Protein AF-B1ZF46-F1 (afdb_monomer_lite)

Secondary structure (DSSP, 8-state):
-EEPPHHHHHHHHHHHHHHHHHHHHHHSPP-TTHHHHHHHHHHHHHHHHHHHHHTT--EE-HHHHHHHHHHHHHT-BTTTBEEETHHHHHHHHHHTTEE--TTPPTTPPEEEE--SGGGTTHHHHHHHHHH-S-----TTS---EE-TT--EEEEEPPP---PPTT-GGGSSPPPEEEEEEETTS-EEEEEEPPHHHHHHHT-

Radius of gyration: 17.26 Å; chains: 1; bounding box: 46×41×44 Å

Foldseek 3Di:
DFFADPQLLVLQVQLVVLVVVLLVLLPDDDDPPSVVVNVVSQVSNLVSLVVNVVSVQAADAPLLQLLQQLLVSVVPDQPQKAWDDLVLQSLVQSVVSHDGRNPDDDQDAGEIEGEPPVRVCRSQVSCCVRQVDDFPPPNPDQDWTAHPVGRTYTYDYQDPPDQPPPLVVLQPDHWRWTWHHHPSSRIGIHTHTDPSNCVRRVD

Structure (mmCIF, N/CA/C/O backbone):
data_AF-B1ZF46-F1
#
_entry.id   AF-B1ZF46-F1
#
loop_
_atom_site.group_PDB
_atom_site.id
_atom_site.type_symbol
_atom_site.label_atom_id
_atom_site.label_alt_id
_atom_site.label_comp_id
_atom_site.label_asym_id
_atom_site.label_entity_id
_atom_site.label_seq_id
_atom_site.pdbx_PDB_ins_code
_atom_site.Cartn_x
_atom_site.Cartn_y
_atom_site.Cartn_z
_atom_site.occupancy
_atom_site.B_iso_or_equiv
_atom_site.auth_seq_id
_atom_site.auth_comp_id
_atom_site.auth_asym_id
_atom_site.auth_atom_id
_atom_site.pdbx_PDB_model_num
ATOM 1 N N . MET A 1 1 ? 17.472 -8.726 7.148 1.00 60.69 1 MET A N 1
ATOM 2 C CA . MET A 1 1 ? 16.200 -9.419 6.856 1.00 60.69 1 MET A CA 1
ATOM 3 C C . MET A 1 1 ? 15.889 -10.271 8.078 1.00 60.69 1 MET A C 1
ATOM 5 O O . MET A 1 1 ? 16.796 -10.952 8.537 1.00 60.69 1 MET A O 1
ATOM 9 N N . GLY A 1 2 ? 14.701 -10.155 8.667 1.00 83.25 2 GLY A N 1
ATOM 10 C CA . GLY A 1 2 ? 14.319 -10.887 9.884 1.00 83.25 2 GLY A CA 1
ATOM 11 C C . GLY A 1 2 ? 12.847 -11.278 9.822 1.00 83.25 2 GLY A C 1
ATOM 12 O O . GLY A 1 2 ? 12.078 -10.570 9.175 1.00 83.25 2 GLY A O 1
ATOM 13 N N . ALA A 1 3 ? 12.469 -12.402 10.426 1.00 89.44 3 ALA A N 1
ATOM 14 C CA . ALA A 1 3 ? 11.074 -12.836 10.463 1.00 89.44 3 ALA A CA 1
ATOM 15 C C . ALA A 1 3 ? 10.223 -11.864 11.294 1.00 89.44 3 ALA A C 1
ATOM 17 O O . ALA A 1 3 ? 10.730 -11.248 12.236 1.00 89.44 3 ALA A O 1
ATOM 18 N N . LEU A 1 4 ? 8.948 -11.727 10.935 1.00 90.62 4 LEU A N 1
ATOM 19 C CA . LEU A 1 4 ? 7.968 -11.051 11.773 1.00 90.62 4 LEU A CA 1
ATOM 20 C C . LEU A 1 4 ? 7.622 -11.929 12.977 1.00 90.62 4 LEU A C 1
ATOM 22 O O . LEU A 1 4 ? 7.579 -13.158 12.880 1.00 90.62 4 LEU A O 1
ATOM 26 N N . THR A 1 5 ? 7.362 -11.293 14.112 1.00 93.38 5 THR A N 1
ATOM 27 C CA . THR A 1 5 ? 6.822 -11.982 15.287 1.00 93.38 5 THR A CA 1
ATOM 28 C C . THR A 1 5 ? 5.358 -12.390 15.050 1.00 93.38 5 THR A C 1
ATOM 30 O O . THR A 1 5 ? 4.686 -11.821 14.185 1.00 93.38 5 THR A O 1
ATOM 33 N N . PRO A 1 6 ? 4.808 -13.357 15.808 1.00 93.50 6 PRO A N 1
ATOM 34 C CA . PRO A 1 6 ? 3.389 -13.708 15.702 1.00 93.50 6 PRO A CA 1
ATOM 35 C C . PRO A 1 6 ? 2.444 -12.517 15.929 1.00 93.50 6 PRO A C 1
ATOM 37 O O . PRO A 1 6 ? 1.424 -12.407 15.252 1.00 93.50 6 PRO A O 1
ATOM 40 N N . GLU A 1 7 ? 2.803 -11.609 16.839 1.00 93.75 7 GLU A N 1
ATOM 41 C CA . GLU A 1 7 ? 2.044 -10.385 17.128 1.00 93.75 7 GLU A CA 1
ATOM 42 C C . GLU A 1 7 ? 2.050 -9.425 15.934 1.00 93.75 7 GLU A C 1
ATOM 44 O O . GLU A 1 7 ? 1.010 -8.894 15.559 1.00 93.75 7 GLU A O 1
ATOM 49 N N . GLU A 1 8 ? 3.197 -9.263 15.273 1.00 92.50 8 GLU A N 1
ATOM 50 C CA . GLU A 1 8 ? 3.329 -8.457 14.056 1.00 92.50 8 GLU A CA 1
ATOM 51 C C . GLU A 1 8 ? 2.516 -9.021 12.888 1.00 92.50 8 GLU A C 1
ATOM 53 O O . GLU A 1 8 ? 1.854 -8.268 12.174 1.00 92.50 8 GLU A O 1
ATOM 58 N N . VAL A 1 9 ? 2.536 -10.345 12.699 1.00 92.31 9 VAL A N 1
ATOM 59 C CA . VAL A 1 9 ? 1.725 -11.017 11.671 1.00 92.31 9 VAL A CA 1
ATOM 60 C C . VAL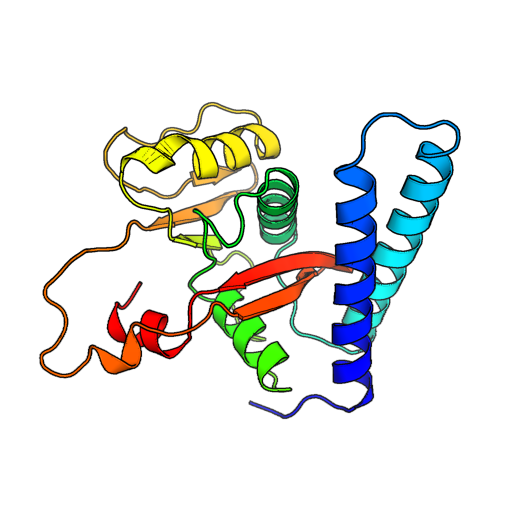 A 1 9 ? 0.236 -10.819 11.954 1.00 92.31 9 VAL A C 1
ATOM 62 O O . VAL A 1 9 ? -0.527 -10.510 11.038 1.00 92.31 9 VAL A O 1
ATOM 65 N N . HIS A 1 10 ? -0.176 -10.960 13.215 1.00 93.56 10 HIS A N 1
ATOM 66 C CA . HIS A 1 10 ? -1.560 -10.741 13.620 1.00 93.56 10 HIS A CA 1
ATOM 67 C C . HIS A 1 10 ? -1.997 -9.283 13.420 1.00 93.56 10 HIS A C 1
ATOM 69 O O . HIS A 1 10 ? -3.048 -9.040 12.829 1.00 93.56 10 HIS A O 1
ATOM 75 N N . GLY A 1 11 ? -1.172 -8.319 13.838 1.00 92.31 11 GLY A N 1
ATOM 76 C CA . GLY A 1 11 ? -1.441 -6.893 13.657 1.00 92.31 11 GLY A CA 1
ATOM 77 C C . GLY A 1 11 ? -1.593 -6.508 12.184 1.00 92.31 11 GLY A C 1
ATOM 78 O O . GLY A 1 11 ? -2.546 -5.818 11.825 1.00 92.31 11 GLY A O 1
ATOM 79 N N . ALA A 1 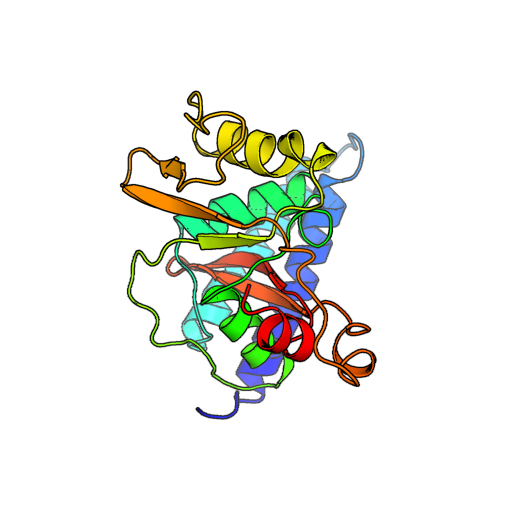12 ? -0.716 -7.018 11.312 1.00 91.50 12 ALA A N 1
ATOM 80 C CA . ALA A 1 12 ? -0.806 -6.789 9.870 1.00 91.50 12 ALA A CA 1
ATOM 81 C C . ALA A 1 12 ? -2.081 -7.391 9.248 1.00 91.50 12 ALA A C 1
ATOM 83 O O . ALA A 1 12 ? -2.692 -6.769 8.380 1.00 91.50 12 ALA A O 1
ATOM 84 N N . ALA A 1 13 ? -2.512 -8.575 9.696 1.00 92.38 13 ALA A N 1
ATOM 85 C CA . ALA A 1 13 ? -3.757 -9.189 9.231 1.00 92.38 13 ALA A CA 1
ATOM 86 C C . ALA A 1 13 ? -4.991 -8.379 9.667 1.00 92.38 13 ALA A C 1
ATOM 88 O O . ALA A 1 13 ? -5.839 -8.048 8.839 1.00 92.38 13 ALA A O 1
ATOM 89 N N . LEU A 1 14 ? -5.048 -7.986 10.944 1.00 93.12 14 LEU A N 1
ATOM 90 C CA . LEU A 1 14 ? -6.140 -7.181 11.498 1.00 93.12 14 LEU A CA 1
ATOM 91 C C . LEU A 1 14 ? -6.251 -5.808 10.819 1.00 93.12 14 LEU A C 1
ATOM 93 O O . LEU A 1 14 ? -7.354 -5.300 10.606 1.00 93.12 14 LEU A O 1
ATOM 97 N N . LEU A 1 15 ? -5.112 -5.200 10.475 1.00 94.19 15 LEU A N 1
ATOM 98 C CA . LEU A 1 15 ? -5.070 -3.958 9.710 1.00 94.19 15 LEU A CA 1
ATOM 99 C C . LEU A 1 15 ? -5.793 -4.107 8.369 1.00 94.19 15 LEU A C 1
ATOM 101 O O . LEU A 1 15 ? -6.623 -3.258 8.038 1.00 94.19 15 LEU A O 1
ATOM 105 N N . GLY A 1 16 ? -5.499 -5.182 7.633 1.00 91.31 16 GLY A N 1
ATOM 106 C CA . GLY A 1 16 ? -6.105 -5.441 6.330 1.00 91.31 16 GLY A CA 1
ATOM 107 C C . GLY A 1 16 ? -7.607 -5.690 6.414 1.00 91.31 16 GLY A C 1
ATOM 108 O O . GLY A 1 16 ? -8.370 -5.054 5.691 1.00 91.31 16 GLY A O 1
ATOM 109 N N . GLU A 1 17 ? -8.058 -6.501 7.375 1.00 92.81 17 GLU A N 1
ATOM 110 C CA . GLU A 1 17 ? -9.492 -6.732 7.615 1.00 92.81 17 GLU A CA 1
ATOM 111 C C . GLU A 1 17 ? -10.247 -5.420 7.889 1.00 92.81 17 GLU A C 1
ATOM 113 O O . GLU A 1 17 ? -11.317 -5.163 7.328 1.00 92.81 17 GLU A O 1
ATOM 118 N N . ARG A 1 18 ? -9.675 -4.539 8.723 1.00 93.75 18 ARG A N 1
ATOM 119 C CA . ARG A 1 18 ? -10.276 -3.229 9.020 1.00 93.75 18 ARG A CA 1
ATOM 120 C C . ARG A 1 18 ? -10.254 -2.294 7.819 1.00 93.75 18 ARG A C 1
ATOM 122 O O . ARG A 1 18 ? -11.182 -1.498 7.661 1.00 93.75 18 ARG A O 1
ATOM 129 N N . TYR A 1 19 ? -9.209 -2.357 6.997 1.00 93.69 19 TYR A N 1
ATOM 130 C CA . TYR A 1 19 ? -9.111 -1.538 5.795 1.00 93.69 19 TYR A CA 1
ATOM 131 C C . TYR A 1 19 ? -10.166 -1.951 4.764 1.00 93.69 19 TYR A C 1
ATOM 133 O O . TYR A 1 19 ? -10.896 -1.097 4.259 1.00 93.69 19 TYR A O 1
ATOM 141 N N . GLU A 1 20 ? -10.307 -3.252 4.511 1.00 91.25 20 GLU A N 1
ATOM 142 C CA . GLU A 1 20 ? -11.313 -3.810 3.605 1.00 91.25 20 GLU A CA 1
ATOM 143 C C . GLU A 1 20 ? -12.734 -3.456 4.060 1.00 91.25 20 GLU A C 1
ATOM 145 O O . GLU A 1 20 ? -13.530 -2.934 3.274 1.00 91.25 20 GLU A O 1
ATOM 150 N N . ALA A 1 21 ? -13.033 -3.630 5.352 1.00 90.56 21 ALA A N 1
ATOM 151 C CA . ALA A 1 21 ? -14.315 -3.229 5.926 1.00 90.56 21 ALA A CA 1
ATOM 152 C C . ALA A 1 21 ? -14.584 -1.723 5.740 1.00 90.56 21 ALA A C 1
ATOM 154 O O . ALA A 1 21 ? -15.697 -1.320 5.391 1.00 90.56 21 ALA A O 1
ATOM 155 N N . HIS A 1 22 ? -13.563 -0.879 5.927 1.00 91.44 22 HIS A N 1
ATOM 156 C CA . HIS A 1 22 ? -13.683 0.562 5.715 1.00 91.44 22 HIS A CA 1
ATOM 157 C C . HIS A 1 22 ? -13.949 0.922 4.248 1.00 91.44 22 HIS A C 1
ATOM 159 O O . HIS A 1 22 ? -14.823 1.746 3.967 1.00 91.44 22 HIS A O 1
ATOM 165 N N . LEU A 1 23 ? -13.231 0.302 3.306 1.00 88.19 23 LEU A N 1
ATOM 166 C CA . LEU A 1 23 ? -13.458 0.500 1.874 1.00 88.19 23 LEU A CA 1
ATOM 167 C C . LEU A 1 23 ? -14.865 0.070 1.462 1.00 88.19 23 LEU A C 1
ATOM 169 O O . LEU A 1 23 ? -15.545 0.827 0.771 1.00 88.19 23 LEU A O 1
ATOM 173 N N . ALA A 1 24 ? -15.335 -1.086 1.934 1.00 88.62 24 ALA A N 1
ATOM 174 C CA . ALA A 1 24 ? -16.680 -1.565 1.638 1.00 88.62 24 ALA A CA 1
ATOM 175 C C . ALA A 1 24 ? -17.740 -0.525 2.040 1.00 88.62 24 ALA A C 1
ATOM 177 O O . ALA A 1 24 ? -18.627 -0.201 1.249 1.00 88.62 24 ALA A O 1
ATOM 178 N N . LEU A 1 25 ? -17.604 0.087 3.222 1.00 88.31 25 LEU A N 1
ATOM 179 C CA . LEU A 1 25 ? -18.497 1.158 3.676 1.00 88.31 25 LEU A CA 1
ATOM 180 C C . LEU A 1 25 ? -18.444 2.416 2.799 1.00 88.31 25 LEU A C 1
ATOM 182 O O . LEU A 1 25 ? -19.444 3.137 2.712 1.00 88.31 25 LEU A O 1
ATOM 186 N N . LEU A 1 26 ? -17.316 2.709 2.148 1.00 85.62 26 LEU A N 1
ATOM 187 C CA . LEU A 1 26 ? -17.186 3.819 1.198 1.00 85.62 26 LEU A CA 1
ATOM 188 C C . LEU A 1 26 ? -17.856 3.509 -0.151 1.00 85.62 26 LEU A C 1
ATOM 190 O O . LEU A 1 26 ? -18.433 4.419 -0.747 1.00 85.62 26 LEU A O 1
ATOM 194 N N . SER A 1 27 ? -17.861 2.247 -0.585 1.00 80.69 27 SER A N 1
ATOM 195 C CA . SER A 1 27 ? -18.401 1.818 -1.885 1.00 80.69 27 SER A CA 1
ATOM 196 C C . SER A 1 27 ? -19.933 1.741 -1.963 1.00 80.69 27 SER A C 1
ATOM 198 O O . SER A 1 27 ? -20.489 1.728 -3.060 1.00 80.69 27 SER A O 1
ATOM 200 N N . PHE A 1 28 ? -20.655 1.704 -0.838 1.00 73.06 28 PHE A N 1
ATOM 201 C CA . PHE A 1 28 ? -22.125 1.655 -0.853 1.00 73.06 28 PHE A CA 1
ATOM 202 C C . PHE A 1 28 ? -22.786 3.023 -1.115 1.00 73.06 28 PHE A C 1
ATOM 204 O O . PHE A 1 28 ? -22.222 4.082 -0.842 1.00 73.06 28 PHE A O 1
ATOM 211 N N . GLY A 1 29 ? -24.030 3.011 -1.613 1.00 65.94 29 GLY A N 1
ATOM 212 C CA . GLY A 1 29 ? -24.880 4.205 -1.746 1.00 65.94 29 GLY A CA 1
ATOM 213 C C . GLY A 1 29 ? -25.313 4.809 -0.393 1.00 65.94 29 GLY A C 1
ATOM 214 O O . GLY A 1 29 ? -25.042 4.237 0.667 1.00 65.94 29 GLY A O 1
ATOM 215 N N . PRO A 1 30 ? -25.968 5.983 -0.381 1.00 65.94 30 PRO A N 1
ATOM 216 C CA . PRO A 1 30 ? -26.378 6.647 0.858 1.00 65.94 30 PRO A CA 1
ATOM 217 C C . PRO A 1 30 ? -27.389 5.798 1.652 1.00 65.94 30 PRO A C 1
ATOM 219 O O . PRO A 1 30 ? -28.426 5.393 1.130 1.00 65.94 30 PRO A O 1
ATOM 222 N N . LYS A 1 31 ? -27.090 5.544 2.934 1.00 71.31 31 LYS A N 1
ATOM 223 C CA . LYS A 1 31 ? -27.965 4.866 3.908 1.00 71.31 31 LYS A CA 1
ATOM 224 C C . LYS A 1 31 ? -28.020 5.667 5.211 1.00 71.31 31 LYS A C 1
ATOM 226 O O . LYS A 1 31 ? -27.046 6.307 5.601 1.00 71.31 31 LYS A O 1
ATOM 231 N N . ARG A 1 32 ? -29.159 5.620 5.904 1.00 72.44 32 ARG A N 1
ATOM 232 C CA . ARG A 1 32 ? -29.355 6.281 7.207 1.00 72.44 32 ARG A CA 1
ATOM 233 C C . ARG A 1 32 ? -28.439 5.631 8.256 1.00 72.44 32 ARG A C 1
ATOM 235 O O . ARG A 1 32 ? -28.405 4.412 8.340 1.00 72.44 32 ARG A O 1
ATOM 242 N N . GLY A 1 33 ? -27.707 6.430 9.037 1.00 74.88 33 GLY A N 1
ATOM 243 C CA . GLY A 1 33 ? -26.757 5.934 10.051 1.00 74.88 33 GLY A CA 1
ATOM 244 C C . GLY A 1 33 ? -25.337 5.646 9.540 1.00 74.88 33 GLY A C 1
ATOM 245 O O . GLY A 1 33 ? -24.444 5.406 10.351 1.00 74.88 33 GLY A O 1
ATOM 246 N N . ARG A 1 34 ? -25.102 5.756 8.224 1.00 82.38 34 ARG A N 1
ATOM 247 C CA . ARG A 1 34 ? -23.800 5.498 7.591 1.00 82.38 34 ARG A CA 1
ATOM 248 C C . ARG A 1 34 ? -22.680 6.390 8.124 1.00 82.38 34 ARG A C 1
ATOM 250 O O . ARG A 1 34 ? -21.569 5.912 8.293 1.00 82.38 34 ARG A O 1
ATOM 257 N N . ASP A 1 35 ? -22.952 7.659 8.416 1.00 86.00 35 ASP A N 1
ATOM 258 C CA . ASP A 1 35 ? -21.905 8.592 8.858 1.00 86.00 35 ASP A CA 1
ATOM 259 C C . ASP A 1 35 ? -21.301 8.182 10.207 1.00 86.00 35 ASP A C 1
ATOM 261 O O . ASP A 1 35 ? -20.089 8.266 10.403 1.00 86.00 35 ASP A O 1
ATOM 265 N N . ALA A 1 36 ? -22.133 7.677 11.123 1.00 89.25 36 ALA A N 1
ATOM 266 C CA . ALA A 1 36 ? -21.680 7.171 12.415 1.00 89.25 36 ALA A CA 1
ATOM 267 C C . ALA A 1 36 ? -20.890 5.859 12.269 1.00 89.25 36 ALA A C 1
ATOM 269 O O . ALA A 1 36 ? -19.900 5.649 12.970 1.00 89.25 36 ALA A O 1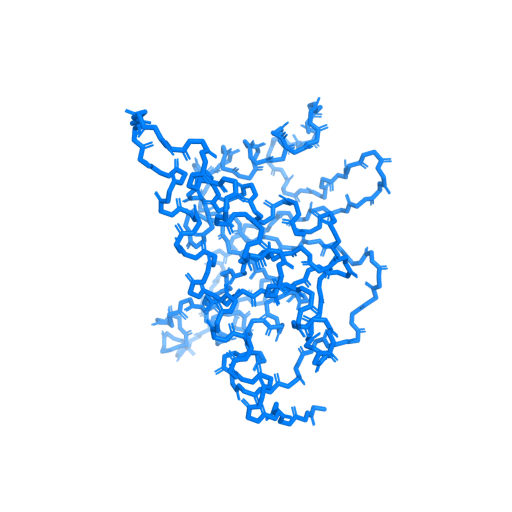
ATOM 270 N N . GLU A 1 37 ? -21.307 4.990 11.347 1.00 89.81 37 GLU A N 1
ATOM 271 C CA . GLU A 1 37 ? -20.614 3.740 11.022 1.00 89.81 37 GLU A CA 1
ATOM 272 C C . GLU A 1 37 ? -19.256 4.002 10.352 1.00 89.81 37 GLU A C 1
ATOM 274 O O . GLU A 1 37 ? -18.238 3.467 10.787 1.00 89.81 37 GLU A O 1
ATOM 279 N N . LEU A 1 38 ? -19.205 4.914 9.377 1.00 90.19 38 LEU A N 1
ATOM 280 C CA . LEU A 1 38 ? -17.973 5.377 8.735 1.00 90.19 38 LEU A CA 1
ATOM 281 C C . LEU A 1 38 ? -17.017 6.026 9.736 1.00 90.19 38 LEU A C 1
ATOM 283 O O . LEU A 1 38 ? -15.814 5.763 9.694 1.00 90.19 38 LEU A O 1
ATOM 287 N N . ALA A 1 39 ? -17.530 6.865 10.641 1.00 91.25 39 ALA A N 1
ATOM 288 C CA . ALA A 1 39 ? -16.720 7.496 11.677 1.00 91.25 39 ALA A CA 1
ATOM 289 C C . ALA A 1 39 ? -16.097 6.456 12.618 1.00 91.25 39 ALA A C 1
ATOM 291 O O . ALA A 1 39 ? -14.906 6.544 12.919 1.00 91.25 39 ALA A O 1
ATOM 292 N N . ARG A 1 40 ? -16.877 5.451 13.034 1.00 93.44 40 ARG A N 1
ATOM 293 C CA . ARG A 1 40 ? -16.399 4.348 13.876 1.00 93.44 40 ARG A CA 1
ATOM 294 C C . ARG A 1 40 ? -15.354 3.499 13.158 1.00 93.44 40 ARG A C 1
ATOM 296 O O . ARG A 1 40 ? -14.252 3.340 13.671 1.00 93.44 40 ARG A O 1
ATOM 303 N N . SER A 1 41 ? -15.659 3.045 11.945 1.00 93.94 41 SER A N 1
ATOM 304 C CA . SER A 1 41 ? -14.737 2.262 11.118 1.00 93.94 41 SER A CA 1
ATOM 305 C C . SER A 1 41 ? -13.415 3.006 10.887 1.00 93.94 41 SER A C 1
ATOM 307 O O . SER A 1 41 ? -12.340 2.432 11.034 1.00 93.94 41 SER A O 1
ATOM 309 N N . ARG A 1 42 ? -13.465 4.320 10.623 1.00 92.81 42 ARG A N 1
ATOM 310 C CA . ARG A 1 42 ? -12.261 5.156 10.503 1.00 92.81 42 ARG A CA 1
ATOM 311 C C . ARG A 1 42 ? -11.444 5.194 11.799 1.00 92.81 42 ARG A C 1
ATOM 313 O O . ARG A 1 42 ? -10.217 5.149 11.736 1.00 92.81 42 ARG A O 1
ATOM 320 N N . GLN A 1 43 ? -12.092 5.311 12.960 1.00 94.50 43 GLN A N 1
ATOM 321 C CA . GLN A 1 43 ? -11.398 5.299 14.253 1.00 94.50 43 GLN A CA 1
ATOM 322 C C . GLN A 1 43 ? -10.720 3.952 14.518 1.00 94.50 43 GLN A C 1
ATOM 324 O O . GLN A 1 43 ? -9.562 3.928 14.928 1.00 94.50 43 GLN A O 1
ATOM 329 N N . GLU A 1 44 ? -11.411 2.846 14.251 1.00 94.31 44 GLU A N 1
ATOM 330 C CA . GLU A 1 44 ? -10.876 1.490 14.406 1.00 94.31 44 GLU A CA 1
ATOM 331 C C . GLU A 1 44 ? -9.697 1.238 13.461 1.00 94.31 44 GLU A C 1
ATOM 333 O O . GLU A 1 44 ? -8.676 0.682 13.877 1.00 94.31 44 GLU A O 1
ATOM 338 N N . LEU A 1 45 ? -9.800 1.700 12.213 1.00 93.75 45 LEU A N 1
ATOM 339 C CA . LEU A 1 45 ? -8.729 1.605 11.229 1.00 93.75 45 LEU A CA 1
ATOM 340 C C . LEU A 1 45 ? -7.476 2.363 11.689 1.00 93.75 45 LEU A C 1
ATOM 342 O O . LEU A 1 45 ? -6.379 1.811 11.697 1.00 93.75 45 LEU A O 1
ATOM 346 N N . PHE A 1 46 ? -7.625 3.607 12.151 1.00 93.69 46 PHE A N 1
ATOM 347 C CA . PHE A 1 46 ? -6.498 4.386 12.677 1.00 93.69 46 PHE A CA 1
ATOM 348 C C . PHE A 1 46 ? -5.951 3.842 14.000 1.00 93.69 46 PHE A C 1
ATOM 350 O O . PHE A 1 46 ? -4.758 3.972 14.272 1.00 93.69 46 PHE A O 1
ATOM 357 N N . ALA A 1 47 ? -6.780 3.204 14.826 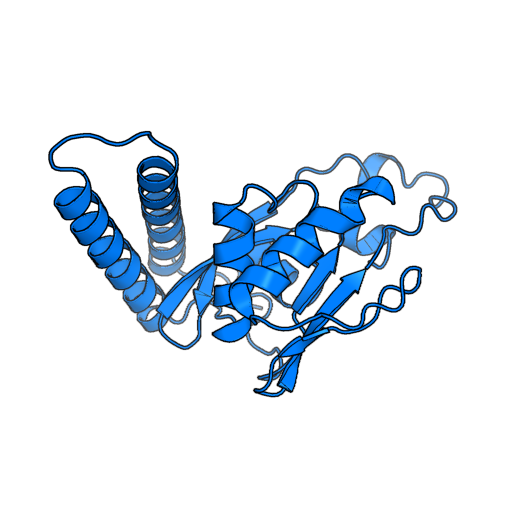1.00 94.44 47 ALA A N 1
ATOM 358 C CA . ALA A 1 47 ? -6.296 2.509 16.010 1.00 94.44 47 ALA A CA 1
ATOM 359 C C . ALA A 1 47 ? -5.379 1.333 15.634 1.00 94.44 47 ALA A C 1
ATOM 361 O O . ALA A 1 47 ? -4.276 1.262 16.170 1.00 94.44 47 ALA A O 1
ATOM 362 N N . ALA A 1 48 ? -5.782 0.496 14.669 1.00 94.44 48 ALA A N 1
ATOM 363 C CA . ALA A 1 48 ? -4.940 -0.596 14.166 1.00 94.44 48 ALA A CA 1
ATOM 364 C C . ALA A 1 48 ? -3.660 -0.080 13.494 1.00 94.44 48 ALA A C 1
ATOM 366 O O . ALA A 1 48 ? -2.589 -0.652 13.676 1.00 94.44 48 ALA A O 1
ATOM 367 N N . GLY A 1 49 ? -3.744 1.041 12.771 1.00 93.88 49 GLY A N 1
ATOM 368 C CA . GLY A 1 49 ? -2.570 1.675 12.172 1.00 93.88 49 GLY A CA 1
ATOM 369 C C . GLY A 1 49 ? -1.512 2.082 13.205 1.00 93.88 49 GLY A C 1
ATOM 370 O O . GLY A 1 49 ? -0.325 1.810 13.030 1.00 93.88 49 GLY A O 1
ATOM 371 N N . ARG A 1 50 ? -1.938 2.668 14.331 1.00 93.56 50 ARG A N 1
ATOM 372 C CA . ARG A 1 50 ? -1.038 3.001 15.450 1.00 93.56 50 ARG A CA 1
ATOM 373 C C . ARG A 1 50 ? -0.478 1.760 16.138 1.00 93.56 50 ARG A C 1
ATOM 375 O O . ARG A 1 50 ? 0.687 1.756 16.508 1.00 93.56 50 ARG A O 1
ATOM 382 N N . GLU A 1 51 ? -1.281 0.716 16.300 1.00 94.12 51 GLU A N 1
ATOM 383 C CA . GLU A 1 51 ? -0.821 -0.563 16.851 1.00 94.12 51 GLU A CA 1
ATOM 384 C C . GLU A 1 51 ? 0.300 -1.170 15.999 1.00 94.12 51 GLU A C 1
ATOM 386 O O . GLU A 1 51 ? 1.354 -1.522 16.521 1.00 94.12 51 GLU A O 1
ATOM 391 N N . CYS A 1 52 ? 0.139 -1.165 14.676 1.00 91.69 52 CYS A N 1
ATOM 392 C CA . CYS A 1 52 ? 1.173 -1.599 13.739 1.00 91.69 52 CYS A CA 1
ATOM 393 C C . CYS A 1 52 ? 2.473 -0.787 13.867 1.00 91.69 52 CYS A C 1
ATOM 395 O O . CYS A 1 52 ? 3.562 -1.359 13.786 1.00 91.69 52 CYS A O 1
ATOM 397 N N . LEU A 1 53 ? 2.377 0.529 14.110 1.00 90.81 53 LEU A N 1
ATOM 398 C CA . LEU A 1 53 ? 3.549 1.356 14.417 1.00 90.81 53 LEU A CA 1
ATOM 399 C C . LEU A 1 53 ? 4.233 0.938 15.720 1.00 90.81 53 LEU A C 1
ATOM 401 O O . LEU A 1 53 ? 5.458 0.842 15.752 1.00 90.81 53 LEU A O 1
ATOM 405 N N . TYR A 1 54 ? 3.467 0.679 16.783 1.00 93.06 54 TYR A N 1
ATOM 406 C CA . TYR A 1 54 ? 4.021 0.227 18.063 1.00 93.06 54 TYR A CA 1
ATOM 407 C C . TYR A 1 54 ? 4.725 -1.128 17.947 1.00 93.06 54 TYR A C 1
ATOM 409 O O . TYR A 1 54 ? 5.775 -1.320 18.554 1.00 93.06 54 TYR A O 1
ATOM 417 N N . LEU A 1 55 ? 4.197 -2.030 17.117 1.00 90.94 55 LEU A N 1
ATOM 418 C CA . LEU A 1 55 ? 4.817 -3.317 16.780 1.00 90.94 55 LEU A CA 1
ATOM 419 C C . LEU A 1 55 ? 6.053 -3.171 15.866 1.00 90.94 55 LEU A C 1
ATOM 421 O O . LEU A 1 55 ? 6.735 -4.146 15.550 1.00 90.94 55 LEU A O 1
ATOM 425 N N . GLY A 1 56 ? 6.361 -1.952 15.416 1.00 88.50 56 GLY A N 1
ATOM 426 C CA . GLY A 1 56 ? 7.517 -1.667 14.574 1.00 88.50 56 GLY A CA 1
ATOM 427 C C . GLY A 1 56 ? 7.417 -2.290 13.184 1.00 88.50 56 GLY A C 1
ATOM 428 O O . GLY A 1 56 ? 8.453 -2.641 12.607 1.00 88.50 56 GLY A O 1
ATOM 429 N N . LEU A 1 57 ? 6.200 -2.468 12.654 1.00 89.06 57 LEU A N 1
ATOM 430 C CA . LEU A 1 57 ? 6.000 -2.943 11.286 1.00 89.06 57 LEU A CA 1
ATOM 431 C C . LEU A 1 57 ? 6.639 -1.976 10.268 1.00 89.06 57 LEU A C 1
ATOM 433 O O . LEU A 1 57 ? 6.807 -0.789 10.557 1.00 89.06 57 LEU A O 1
ATOM 437 N N . PRO A 1 58 ? 7.041 -2.462 9.078 1.00 88.50 58 PRO A N 1
ATOM 438 C CA . PRO A 1 58 ? 7.520 -1.597 8.004 1.00 88.50 58 PRO A CA 1
ATOM 439 C C . PRO A 1 58 ? 6.530 -0.474 7.685 1.00 88.50 58 PRO A C 1
ATOM 441 O O . PRO A 1 58 ? 5.321 -0.703 7.625 1.00 88.50 58 PRO A O 1
ATOM 444 N N . THR A 1 59 ? 7.060 0.728 7.467 1.00 89.62 59 THR A N 1
ATOM 445 C CA . THR A 1 59 ? 6.267 1.933 7.231 1.00 89.62 59 THR A CA 1
ATOM 446 C C . THR A 1 59 ? 6.535 2.527 5.854 1.00 89.62 59 THR A C 1
ATOM 448 O O . THR A 1 59 ? 7.569 2.267 5.239 1.00 89.62 59 THR A O 1
ATOM 451 N N . ILE A 1 60 ? 5.597 3.346 5.383 1.00 90.56 60 ILE A N 1
ATOM 452 C CA . ILE A 1 60 ? 5.713 4.144 4.155 1.00 90.56 60 ILE A CA 1
ATOM 453 C C . ILE A 1 60 ? 5.620 5.646 4.460 1.00 90.56 60 ILE A C 1
ATOM 455 O O . ILE A 1 60 ? 5.227 6.056 5.555 1.00 90.56 60 ILE A O 1
ATOM 459 N N . GLY A 1 61 ? 5.951 6.498 3.489 1.00 89.56 61 GLY A N 1
ATOM 460 C CA . GLY A 1 61 ? 5.759 7.946 3.617 1.00 89.56 61 GLY A CA 1
ATOM 461 C C . GLY A 1 61 ? 4.279 8.345 3.726 1.00 89.56 61 GLY A C 1
ATOM 462 O O . GLY A 1 61 ? 3.406 7.686 3.161 1.00 89.56 61 GLY A O 1
ATOM 463 N N . SER A 1 62 ? 3.977 9.441 4.429 1.00 89.19 62 SER A N 1
ATOM 464 C CA . SER A 1 62 ? 2.601 9.955 4.558 1.00 89.19 62 SER A CA 1
ATOM 465 C C . SER A 1 62 ? 2.006 10.398 3.218 1.00 89.19 62 SER A C 1
ATOM 467 O O . SER A 1 62 ? 0.850 10.088 2.932 1.00 89.19 62 SER A O 1
ATOM 469 N N . ASP A 1 63 ? 2.801 11.051 2.364 1.00 88.19 63 ASP A N 1
ATOM 470 C CA . ASP A 1 63 ? 2.378 11.423 1.007 1.00 88.19 63 ASP A CA 1
ATOM 471 C C . ASP A 1 63 ? 2.107 10.186 0.137 1.00 88.19 63 ASP A C 1
ATOM 473 O O . ASP A 1 63 ? 1.069 10.116 -0.523 1.00 88.19 63 ASP A O 1
ATOM 477 N N . THR A 1 64 ? 2.979 9.172 0.213 1.00 90.81 64 THR A N 1
ATOM 478 C CA . THR A 1 64 ? 2.778 7.867 -0.433 1.00 90.81 64 THR A CA 1
ATOM 479 C C . THR A 1 64 ? 1.453 7.247 0.005 1.00 90.81 64 THR A C 1
ATOM 481 O O . THR A 1 64 ? 0.629 6.864 -0.826 1.00 90.81 64 THR A O 1
ATOM 484 N N . ALA A 1 65 ? 1.199 7.202 1.317 1.00 92.38 65 ALA A N 1
ATOM 485 C CA . ALA A 1 65 ? -0.045 6.677 1.865 1.00 92.38 65 ALA A CA 1
ATOM 486 C C . ALA A 1 65 ? -1.272 7.444 1.346 1.00 92.38 65 ALA A C 1
ATOM 488 O O . ALA A 1 65 ? -2.295 6.831 1.040 1.00 92.38 65 ALA A O 1
ATOM 489 N N . ALA A 1 66 ? -1.192 8.771 1.202 1.00 90.88 66 ALA A N 1
ATOM 490 C CA . ALA A 1 66 ? -2.285 9.575 0.660 1.00 90.88 66 ALA A CA 1
ATOM 491 C C . ALA A 1 66 ? -2.616 9.205 -0.797 1.00 90.88 66 ALA A C 1
ATOM 493 O O . ALA A 1 66 ? -3.793 9.009 -1.115 1.00 90.88 66 ALA A O 1
ATOM 494 N N . VAL A 1 67 ? -1.596 9.044 -1.649 1.00 91.00 67 VAL A N 1
ATOM 495 C CA . VAL A 1 67 ? -1.758 8.623 -3.053 1.00 91.00 67 VAL A CA 1
ATOM 496 C C . VAL A 1 67 ? -2.370 7.229 -3.141 1.00 91.00 67 VAL A C 1
ATOM 498 O O . VAL A 1 67 ? -3.384 7.048 -3.813 1.00 91.00 67 VAL A O 1
ATOM 501 N N . LEU A 1 68 ? -1.823 6.257 -2.408 1.00 93.94 68 LEU A N 1
ATOM 502 C CA . LEU A 1 68 ? -2.293 4.869 -2.445 1.00 93.94 68 LEU A CA 1
ATOM 503 C C . LEU A 1 68 ? -3.728 4.716 -1.931 1.00 93.94 68 LEU A C 1
ATOM 505 O O . LEU A 1 68 ? -4.539 4.016 -2.537 1.00 93.94 68 LEU A O 1
ATOM 509 N N . ARG A 1 69 ? -4.089 5.425 -0.854 1.00 93.19 69 ARG A N 1
ATOM 510 C CA . ARG A 1 69 ? -5.476 5.453 -0.365 1.00 93.19 69 ARG A CA 1
ATOM 511 C C . ARG A 1 69 ? -6.425 6.051 -1.397 1.00 93.19 69 ARG A C 1
ATOM 513 O O . ARG A 1 69 ? -7.557 5.588 -1.509 1.00 93.19 69 ARG A O 1
ATOM 520 N N . GLN A 1 70 ? -6.005 7.088 -2.119 1.00 91.62 70 GLN A N 1
ATOM 521 C CA . GLN A 1 70 ? -6.841 7.685 -3.154 1.00 91.62 70 GLN A CA 1
ATOM 522 C C . GLN A 1 70 ? -7.013 6.740 -4.350 1.00 91.62 70 GLN A C 1
ATOM 524 O O . GLN A 1 70 ? -8.147 6.543 -4.786 1.00 91.62 70 GLN A O 1
ATOM 529 N N . ALA A 1 71 ? -5.935 6.096 -4.805 1.00 90.88 71 ALA A N 1
ATOM 530 C CA . ALA A 1 71 ? -5.983 5.074 -5.851 1.00 90.88 71 ALA A CA 1
ATOM 531 C C . ALA A 1 71 ? -6.915 3.913 -5.479 1.00 90.88 71 ALA A C 1
ATOM 533 O O . ALA A 1 71 ? -7.757 3.512 -6.280 1.00 90.88 71 ALA A O 1
ATOM 534 N N . ALA A 1 72 ? -6.839 3.426 -4.238 1.00 91.94 72 ALA A N 1
ATOM 535 C CA . ALA A 1 72 ? -7.725 2.375 -3.746 1.00 91.94 72 ALA A CA 1
ATOM 536 C C . ALA A 1 72 ? -9.196 2.811 -3.704 1.00 91.94 72 ALA A C 1
ATOM 538 O O . ALA A 1 72 ? -10.075 2.066 -4.126 1.00 91.94 72 ALA A O 1
ATOM 539 N N . ARG A 1 73 ? -9.484 4.040 -3.255 1.00 88.75 73 ARG A N 1
ATOM 540 C CA . ARG A 1 73 ? -10.857 4.579 -3.229 1.00 88.75 73 ARG A CA 1
ATOM 541 C C . ARG A 1 73 ? -11.466 4.741 -4.619 1.00 88.75 73 ARG A C 1
ATOM 543 O O . ARG A 1 73 ? -12.683 4.652 -4.746 1.00 88.75 73 ARG A O 1
ATOM 550 N N . GLN A 1 74 ? -10.641 5.012 -5.625 1.00 86.94 74 GLN A N 1
ATOM 551 C CA . GLN A 1 74 ? -11.062 5.097 -7.023 1.00 86.94 74 GLN A CA 1
ATOM 552 C C . GLN A 1 74 ? -11.090 3.729 -7.722 1.00 86.94 74 GLN A C 1
ATOM 554 O O . GLN A 1 74 ? -11.566 3.642 -8.847 1.00 86.94 74 GLN A O 1
ATOM 559 N N . GLY A 1 75 ? -10.632 2.664 -7.055 1.00 88.06 75 GLY A N 1
ATOM 560 C CA . GLY A 1 75 ? -10.611 1.312 -7.612 1.00 88.06 75 GLY A CA 1
ATOM 561 C C . GLY A 1 75 ? -9.502 1.071 -8.635 1.00 88.06 75 GLY A C 1
ATOM 562 O O . GLY A 1 75 ? -9.603 0.115 -9.388 1.00 88.06 75 GLY A O 1
ATOM 563 N N . PHE A 1 76 ? -8.463 1.911 -8.668 1.00 89.31 76 PHE A N 1
ATOM 564 C CA . PHE A 1 76 ? -7.364 1.800 -9.637 1.00 89.31 76 PHE A CA 1
ATOM 565 C C . PHE A 1 76 ? -6.178 0.970 -9.142 1.00 89.31 76 PHE A C 1
ATOM 567 O O . PHE A 1 76 ? -5.285 0.647 -9.919 1.00 89.31 76 PHE A O 1
ATOM 574 N N . LEU A 1 77 ? -6.121 0.658 -7.845 1.00 90.62 77 LEU A N 1
ATOM 575 C CA . LEU A 1 77 ? -5.022 -0.108 -7.266 1.00 90.62 77 LEU A CA 1
ATOM 576 C C . LEU A 1 77 ? -5.210 -1.607 -7.540 1.00 90.62 77 LEU A C 1
ATOM 578 O O . LEU A 1 77 ? -6.237 -2.182 -7.190 1.00 90.62 77 LEU A O 1
ATOM 582 N N . GLY A 1 78 ? -4.204 -2.240 -8.135 1.00 88.69 78 GLY A N 1
ATOM 583 C CA . GLY A 1 78 ? -4.263 -3.609 -8.645 1.00 88.69 78 GLY A CA 1
ATOM 584 C C . GLY A 1 78 ? -4.606 -3.693 -10.132 1.00 88.69 78 GLY A C 1
ATOM 585 O O . GLY A 1 78 ? -4.112 -4.601 -10.796 1.00 88.69 78 GLY A O 1
ATOM 586 N N . ASP A 1 79 ? -5.404 -2.751 -10.639 1.00 85.50 79 ASP A N 1
ATOM 587 C CA . ASP A 1 79 ? -5.759 -2.595 -12.052 1.00 85.50 79 ASP A CA 1
ATOM 588 C C . ASP A 1 79 ? -6.333 -1.175 -12.287 1.00 85.50 79 ASP A C 1
ATOM 590 O O . ASP A 1 79 ? -7.350 -0.841 -11.676 1.00 85.50 79 ASP A O 1
ATOM 594 N N . PRO A 1 80 ? -5.713 -0.300 -13.106 1.00 84.44 80 PRO A N 1
ATOM 595 C CA . PRO A 1 80 ? -4.492 -0.526 -13.883 1.00 84.44 80 PRO A CA 1
ATOM 596 C C . PRO A 1 80 ? -3.189 -0.258 -13.107 1.00 84.44 80 PRO A C 1
ATOM 598 O O . PRO A 1 80 ? -2.114 -0.542 -13.631 1.00 84.44 80 PRO A O 1
ATOM 601 N N . LEU A 1 81 ? -3.245 0.294 -11.886 1.00 88.06 81 LEU A N 1
ATOM 602 C CA . LEU A 1 81 ? -2.057 0.749 -11.155 1.00 88.06 81 LEU A CA 1
ATOM 603 C C . LEU A 1 81 ? -1.483 -0.339 -10.254 1.00 88.06 81 LEU A C 1
ATOM 605 O O . LEU A 1 81 ? -2.150 -0.828 -9.341 1.00 88.06 81 LEU A O 1
ATOM 609 N N . LEU A 1 82 ? -0.201 -0.640 -10.427 1.00 91.62 82 LEU A N 1
ATOM 610 C CA . LEU A 1 82 ? 0.556 -1.497 -9.520 1.00 91.62 82 LEU A CA 1
ATOM 611 C C . LEU A 1 82 ? 1.694 -0.718 -8.871 1.00 91.62 82 LEU A C 1
ATOM 613 O O . LEU A 1 82 ? 2.376 0.069 -9.516 1.00 91.62 82 LEU A O 1
ATOM 617 N N . VAL A 1 83 ? 1.924 -0.963 -7.586 1.00 93.06 83 VAL A N 1
ATOM 618 C CA . VAL A 1 83 ? 3.050 -0.382 -6.854 1.00 93.06 83 VAL A CA 1
ATOM 619 C C . VAL A 1 83 ? 4.313 -1.156 -7.194 1.00 93.06 83 VAL A C 1
ATOM 621 O O . VAL A 1 83 ? 4.358 -2.380 -7.051 1.00 93.06 83 VAL A O 1
ATOM 624 N N . ILE A 1 84 ? 5.341 -0.435 -7.622 1.00 90.31 84 ILE A N 1
ATOM 625 C CA . ILE A 1 84 ? 6.675 -0.967 -7.888 1.00 90.31 84 ILE A CA 1
ATOM 626 C C . ILE A 1 84 ? 7.705 -0.235 -7.018 1.00 90.31 84 ILE A C 1
ATOM 628 O O . ILE A 1 84 ? 7.368 0.667 -6.252 1.00 90.31 84 ILE A O 1
ATOM 632 N N . GLY A 1 85 ? 8.960 -0.677 -7.064 1.00 88.00 85 GLY A N 1
ATOM 633 C CA . GLY A 1 85 ? 10.026 -0.056 -6.285 1.00 88.00 85 GLY A CA 1
ATOM 634 C C . GLY A 1 85 ? 9.996 -0.407 -4.783 1.00 88.00 85 GLY A C 1
ATOM 635 O O . GLY A 1 85 ? 9.623 -1.526 -4.406 1.00 88.00 85 GLY A O 1
ATOM 636 N N . PRO A 1 86 ? 10.457 0.505 -3.908 1.00 89.12 86 PRO A N 1
ATOM 637 C CA . PRO A 1 86 ? 10.612 0.284 -2.467 1.00 89.12 86 PRO A CA 1
ATOM 638 C C . PRO A 1 86 ? 9.383 -0.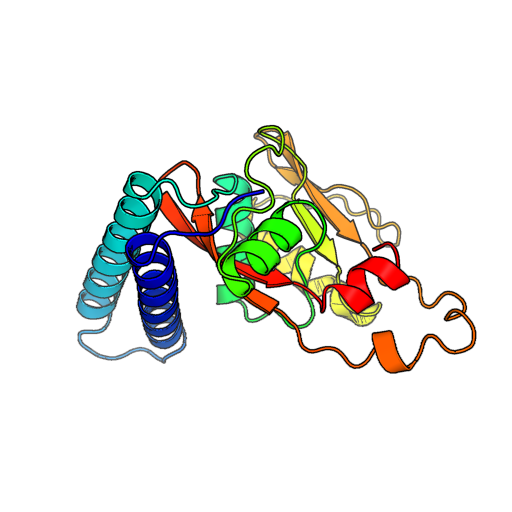283 -1.742 1.00 89.12 86 PRO A C 1
ATOM 640 O O . PRO A 1 86 ? 9.487 -1.254 -0.987 1.00 89.12 86 PRO A O 1
ATOM 643 N N . GLU A 1 87 ? 8.206 0.285 -1.986 1.00 91.75 87 GLU A N 1
ATOM 644 C CA . GLU A 1 87 ? 6.961 -0.102 -1.326 1.00 91.75 87 GLU A CA 1
ATOM 645 C C . GLU A 1 87 ? 6.501 -1.514 -1.719 1.00 91.75 87 GLU A C 1
ATOM 647 O O . GLU A 1 87 ? 5.941 -2.236 -0.891 1.00 91.75 87 GLU A O 1
ATOM 652 N N . ALA A 1 88 ? 6.810 -1.970 -2.937 1.00 92.56 88 ALA A N 1
ATOM 653 C CA . ALA A 1 88 ? 6.532 -3.346 -3.350 1.00 92.56 88 ALA A CA 1
ATOM 654 C C . ALA A 1 88 ? 7.302 -4.362 -2.490 1.00 92.56 88 ALA A C 1
ATOM 656 O O . ALA A 1 88 ? 6.773 -5.411 -2.117 1.00 92.56 88 ALA A O 1
ATOM 657 N N . LEU A 1 89 ? 8.537 -4.028 -2.102 1.00 91.31 89 LEU A N 1
ATOM 658 C CA . LEU A 1 89 ? 9.363 -4.881 -1.248 1.00 91.31 89 LEU A CA 1
ATOM 659 C C . LEU A 1 89 ? 8.790 -4.996 0.172 1.00 91.31 89 LEU A C 1
ATOM 661 O O . LEU A 1 89 ? 8.902 -6.062 0.780 1.00 91.31 89 LEU A O 1
ATOM 665 N N . ILE A 1 90 ? 8.117 -3.953 0.671 1.00 92.12 90 ILE A N 1
ATOM 666 C CA . ILE A 1 90 ? 7.359 -4.014 1.929 1.00 92.12 90 ILE A CA 1
ATOM 667 C C . ILE A 1 90 ? 6.202 -5.009 1.802 1.00 92.12 90 ILE A C 1
ATOM 669 O O . ILE A 1 90 ? 6.072 -5.897 2.647 1.00 92.12 90 ILE A O 1
ATOM 673 N N . ALA A 1 91 ? 5.403 -4.922 0.732 1.00 93.69 91 ALA A N 1
ATOM 674 C CA . ALA A 1 91 ? 4.294 -5.851 0.504 1.00 93.69 91 ALA A CA 1
ATOM 675 C C . ALA A 1 91 ? 4.771 -7.309 0.413 1.00 93.69 91 ALA A C 1
ATOM 677 O O . ALA A 1 91 ? 4.170 -8.199 1.019 1.00 93.69 91 ALA A O 1
ATOM 678 N N . TYR A 1 92 ? 5.888 -7.565 -0.273 1.00 94.19 92 TYR A N 1
ATOM 679 C CA . TYR A 1 92 ? 6.477 -8.905 -0.344 1.00 94.19 92 TYR A CA 1
ATOM 680 C C . TYR A 1 92 ? 6.967 -9.397 1.017 1.00 94.19 92 TYR A C 1
ATOM 682 O O . TYR A 1 92 ? 6.740 -10.556 1.363 1.00 94.19 92 TYR A O 1
ATOM 690 N N . GLY A 1 93 ? 7.595 -8.522 1.807 1.00 92.56 93 GLY A N 1
ATOM 691 C CA . GLY A 1 93 ? 8.004 -8.833 3.173 1.00 92.56 93 GLY A CA 1
ATOM 692 C C . GLY A 1 93 ? 6.814 -9.243 4.035 1.00 92.56 93 GLY A C 1
ATOM 693 O O . GLY A 1 93 ? 6.798 -10.350 4.570 1.00 92.56 93 GLY A O 1
ATOM 694 N N . LEU A 1 94 ? 5.781 -8.401 4.095 1.00 92.50 94 LEU A N 1
ATOM 695 C CA . LEU A 1 94 ? 4.557 -8.680 4.851 1.00 92.50 94 LEU A CA 1
ATOM 696 C C . LEU A 1 94 ? 3.890 -9.985 4.392 1.00 92.50 94 LEU A C 1
ATOM 698 O O . LEU A 1 94 ? 3.462 -10.789 5.217 1.00 92.50 94 LEU A O 1
ATOM 702 N N . ALA A 1 95 ? 3.841 -10.244 3.083 1.00 93.38 95 ALA A N 1
ATOM 703 C CA . ALA A 1 95 ? 3.305 -11.491 2.544 1.00 93.38 95 ALA A CA 1
ATOM 704 C C . ALA A 1 95 ? 4.121 -12.731 2.928 1.00 93.38 95 ALA A C 1
ATOM 706 O O . ALA A 1 95 ? 3.536 -13.792 3.133 1.00 93.38 95 ALA A O 1
ATOM 707 N N . ALA A 1 96 ? 5.438 -12.590 3.060 1.00 92.50 96 ALA A N 1
ATOM 708 C CA . ALA A 1 96 ? 6.348 -13.650 3.477 1.00 92.50 96 ALA A CA 1
ATOM 709 C C . ALA A 1 96 ? 6.534 -13.740 5.005 1.00 92.50 96 ALA A C 1
ATOM 711 O O . ALA A 1 96 ? 7.405 -14.481 5.463 1.00 92.50 96 ALA A O 1
ATOM 712 N N . GLY A 1 97 ? 5.790 -12.964 5.805 1.00 91.25 97 GLY A N 1
ATOM 713 C CA . GLY A 1 97 ? 5.999 -12.900 7.255 1.00 91.25 97 GLY A CA 1
ATOM 714 C C . GLY A 1 97 ? 7.407 -12.419 7.624 1.00 91.25 97 GLY A C 1
ATOM 715 O O . GLY A 1 97 ? 8.006 -12.910 8.576 1.00 91.25 97 GLY A O 1
ATOM 716 N N . SER A 1 98 ? 7.982 -11.522 6.824 1.00 89.94 98 SER A N 1
ATOM 717 C CA . SER A 1 98 ? 9.377 -11.091 6.901 1.00 89.94 98 SER A CA 1
ATOM 718 C C . SER A 1 98 ? 9.524 -9.572 6.812 1.00 89.94 98 SER A C 1
ATOM 720 O O . SER A 1 98 ? 8.745 -8.863 6.183 1.00 89.94 98 SER A O 1
ATOM 722 N N . ARG A 1 99 ? 10.599 -9.052 7.400 1.00 85.25 99 ARG A N 1
ATOM 723 C CA . ARG A 1 99 ? 10.990 -7.642 7.329 1.00 85.25 99 ARG A CA 1
ATOM 724 C C . ARG A 1 99 ? 11.870 -7.421 6.105 1.00 85.25 99 ARG A C 1
ATOM 726 O O . ARG A 1 99 ? 13.075 -7.701 6.130 1.00 85.25 99 ARG A O 1
ATOM 733 N N . ILE A 1 100 ? 11.258 -6.910 5.043 1.00 80.62 100 ILE A N 1
ATOM 734 C CA . ILE A 1 100 ? 11.928 -6.446 3.827 1.00 80.62 100 ILE A CA 1
ATOM 735 C C . ILE A 1 100 ? 11.575 -4.963 3.655 1.00 80.62 100 ILE A C 1
ATOM 737 O O . ILE A 1 100 ? 10.433 -4.571 3.871 1.00 80.62 100 ILE A O 1
ATOM 741 N N . GLY A 1 101 ? 12.562 -4.129 3.321 1.00 66.69 101 GLY A N 1
ATOM 742 C CA . GLY A 1 101 ? 12.312 -2.731 2.960 1.00 66.69 101 GLY A CA 1
ATOM 743 C C . GLY A 1 101 ? 12.262 -1.697 4.092 1.00 66.69 101 GLY A C 1
ATOM 744 O O . GLY A 1 101 ? 11.909 -0.556 3.840 1.00 66.69 101 GLY A O 1
ATOM 745 N N . GLN A 1 102 ? 12.667 -2.018 5.326 1.00 64.56 102 GLN A N 1
ATOM 746 C CA . GLN A 1 102 ? 12.681 -1.027 6.426 1.00 64.56 102 GLN A CA 1
ATOM 747 C C . GLN A 1 102 ? 13.740 0.090 6.299 1.00 64.56 102 GLN A C 1
ATOM 749 O O . GLN A 1 102 ? 13.770 0.987 7.133 1.00 64.56 102 GLN A O 1
ATOM 754 N N . ALA A 1 103 ? 14.615 0.049 5.290 1.00 54.81 103 ALA A N 1
ATOM 755 C CA . ALA A 1 103 ? 15.760 0.957 5.154 1.00 54.81 103 ALA A CA 1
ATOM 756 C C . ALA A 1 103 ? 15.665 1.903 3.944 1.00 54.81 103 ALA A C 1
ATOM 758 O O . ALA A 1 103 ? 16.688 2.435 3.509 1.00 54.81 103 ALA A O 1
ATOM 759 N N . PHE A 1 104 ? 14.478 2.094 3.358 1.00 62.59 104 PHE A N 1
ATOM 760 C CA . PHE A 1 104 ? 14.360 3.033 2.247 1.00 62.59 104 PHE A CA 1
ATOM 761 C C . PHE A 1 104 ? 14.451 4.478 2.743 1.00 62.59 104 PHE A C 1
ATOM 763 O O . PHE A 1 104 ? 13.870 4.810 3.778 1.00 62.59 104 PHE A O 1
ATOM 770 N N . PRO A 1 105 ? 15.212 5.338 2.044 1.00 60.06 105 PRO A N 1
ATOM 771 C CA . PRO A 1 105 ? 15.399 6.714 2.465 1.00 60.06 105 PRO A CA 1
ATOM 772 C C . PRO A 1 105 ? 14.056 7.443 2.508 1.00 60.06 105 PRO A C 1
ATOM 774 O O . PRO A 1 105 ? 13.237 7.330 1.594 1.00 60.06 105 PRO A O 1
ATOM 777 N N . ALA A 1 106 ? 13.852 8.224 3.569 1.00 55.12 106 ALA A N 1
ATOM 778 C CA . ALA A 1 106 ? 12.730 9.145 3.648 1.00 55.12 106 ALA A CA 1
ATOM 779 C C . ALA A 1 106 ? 12.735 10.055 2.406 1.00 55.12 106 ALA A C 1
ATOM 781 O O . ALA A 1 106 ? 13.753 10.672 2.091 1.00 55.12 106 ALA A O 1
ATOM 782 N N . GLY A 1 107 ? 11.610 10.110 1.690 1.00 66.75 107 GLY A N 1
ATOM 783 C CA . GLY A 1 107 ? 11.480 10.898 0.460 1.00 66.75 107 GLY A CA 1
ATOM 784 C C . GLY A 1 107 ? 11.873 10.173 -0.830 1.00 66.75 107 GLY A C 1
ATOM 785 O O . GLY A 1 107 ? 11.993 10.831 -1.863 1.00 66.75 107 GLY A O 1
ATOM 786 N N . ALA A 1 108 ? 12.056 8.847 -0.802 1.00 79.31 108 ALA A N 1
ATOM 787 C CA . ALA A 1 108 ? 12.071 8.058 -2.031 1.00 79.31 108 ALA A CA 1
ATOM 788 C C . ALA A 1 108 ? 10.786 8.314 -2.851 1.00 79.31 108 ALA A C 1
ATOM 790 O O . ALA A 1 108 ? 9.714 8.503 -2.265 1.00 79.31 108 ALA A O 1
ATOM 791 N N . PRO A 1 109 ? 10.888 8.372 -4.189 1.00 85.50 109 PRO A N 1
ATOM 792 C CA . PRO A 1 109 ? 9.722 8.527 -5.042 1.00 85.50 109 PRO A CA 1
ATOM 793 C C . PRO A 1 109 ? 8.819 7.299 -4.923 1.00 85.50 109 PRO A C 1
ATOM 795 O O . PRO A 1 109 ? 9.317 6.175 -4.906 1.00 85.50 109 PRO A O 1
ATOM 798 N N . LEU A 1 110 ? 7.504 7.513 -4.898 1.00 89.62 110 LEU A N 1
ATOM 799 C CA . LEU A 1 110 ? 6.546 6.431 -5.104 1.00 89.62 110 LEU A CA 1
ATOM 800 C C . LEU A 1 110 ? 6.606 6.022 -6.576 1.00 89.62 110 LEU A C 1
ATOM 802 O O . LEU A 1 110 ? 6.334 6.841 -7.452 1.00 89.62 110 LEU A O 1
ATOM 806 N N . GLU A 1 111 ? 6.934 4.768 -6.855 1.00 88.38 111 GLU A N 1
ATOM 807 C CA . GLU A 1 111 ? 6.987 4.247 -8.218 1.00 88.38 111 GLU A CA 1
ATOM 808 C C . GLU A 1 111 ? 5.730 3.412 -8.503 1.00 88.38 111 GLU A C 1
ATOM 810 O O . GLU A 1 111 ? 5.381 2.488 -7.765 1.00 88.38 111 GLU A O 1
ATOM 815 N N . LEU A 1 112 ? 5.008 3.767 -9.565 1.00 88.38 112 LEU A N 1
ATOM 816 C CA . LEU A 1 112 ? 3.789 3.094 -10.000 1.00 88.38 112 LEU A CA 1
ATOM 817 C C . LEU A 1 112 ? 3.968 2.598 -11.428 1.00 88.38 112 LEU A C 1
ATOM 819 O O . LEU A 1 112 ? 4.359 3.356 -12.312 1.00 88.38 112 LEU A O 1
ATOM 823 N N . LEU A 1 113 ? 3.625 1.339 -11.656 1.00 85.94 113 LEU A N 1
ATOM 824 C CA . LEU A 1 113 ? 3.377 0.813 -12.983 1.00 85.94 113 LEU A CA 1
ATOM 825 C C . LEU A 1 113 ? 1.939 1.160 -13.372 1.00 85.94 113 LEU A C 1
ATOM 827 O O . LEU A 1 113 ? 1.004 0.736 -12.695 1.00 85.94 113 LEU A O 1
ATOM 831 N N . ASP A 1 114 ? 1.786 1.921 -14.447 1.00 78.00 114 ASP A N 1
ATOM 832 C CA . ASP A 1 114 ? 0.499 2.221 -15.067 1.00 78.00 114 ASP A CA 1
ATOM 833 C C . ASP A 1 114 ? 0.210 1.212 -16.185 1.00 78.00 114 ASP A C 1
ATOM 835 O O . ASP A 1 114 ? 1.134 0.690 -16.818 1.00 78.00 114 ASP A O 1
ATOM 839 N N . GLY A 1 115 ? -1.066 0.913 -16.411 1.00 68.19 115 GLY A N 1
ATOM 840 C CA . GLY A 1 115 ? -1.514 -0.034 -17.430 1.00 68.19 115 GLY A CA 1
ATOM 841 C C . GLY A 1 115 ? -1.140 0.390 -18.863 1.00 68.19 115 GLY A C 1
ATOM 842 O O . GLY A 1 115 ? -0.509 1.427 -19.080 1.00 68.19 115 GLY A O 1
ATOM 843 N N . PRO A 1 116 ? -1.496 -0.414 -19.884 1.00 59.88 116 PRO A N 1
ATOM 844 C CA . PRO A 1 116 ? -1.244 -0.062 -21.286 1.00 59.88 116 PRO A CA 1
ATOM 845 C C . PRO A 1 116 ? -1.895 1.280 -21.684 1.00 59.88 116 PRO A C 1
ATOM 847 O O . PRO A 1 116 ? -2.821 1.736 -21.024 1.00 59.88 116 PRO A O 1
ATOM 850 N N . GLU A 1 117 ? -1.401 1.888 -22.774 1.00 53.16 117 GLU A N 1
ATOM 851 C CA . GLU A 1 117 ? -1.544 3.307 -23.192 1.00 53.16 117 GLU A CA 1
ATOM 852 C C . GLU A 1 117 ? -2.911 3.999 -23.025 1.00 53.16 117 GLU A C 1
ATOM 854 O O . GLU A 1 117 ? -2.938 5.218 -22.863 1.00 53.16 117 GLU A O 1
ATOM 859 N N . ASP A 1 118 ? -4.025 3.270 -23.009 1.00 53.97 118 ASP A N 1
ATOM 860 C CA . ASP A 1 118 ? -5.362 3.838 -22.789 1.00 53.97 118 ASP A CA 1
ATOM 861 C C . ASP A 1 118 ? -5.642 4.189 -21.307 1.00 53.97 118 ASP A C 1
ATOM 863 O O . ASP A 1 118 ? -6.656 4.814 -20.998 1.00 53.97 118 ASP A O 1
ATOM 867 N N . ALA A 1 119 ? -4.747 3.809 -20.384 1.00 52.44 119 ALA A N 1
ATOM 868 C CA . ALA A 1 119 ? -4.873 3.993 -18.934 1.00 52.44 119 ALA A CA 1
ATOM 869 C C . ALA A 1 119 ? -4.437 5.376 -18.408 1.00 52.44 119 ALA A C 1
ATOM 871 O O . ALA A 1 119 ? -4.566 5.624 -17.208 1.00 52.44 119 ALA A O 1
ATOM 872 N N . ASP A 1 120 ? -4.008 6.298 -19.288 1.00 56.50 120 ASP A N 1
ATOM 873 C CA . ASP A 1 120 ? -3.503 7.650 -18.960 1.00 56.50 120 ASP A CA 1
ATOM 874 C C . ASP A 1 120 ? -4.458 8.519 -18.098 1.00 56.50 120 ASP A C 1
ATOM 876 O O . ASP A 1 120 ? -4.091 9.612 -17.659 1.00 56.50 120 ASP A O 1
ATOM 880 N N . THR A 1 121 ? -5.675 8.051 -17.820 1.00 64.00 121 THR A N 1
ATOM 881 C CA . THR A 1 121 ? -6.626 8.643 -16.873 1.00 64.00 121 THR A CA 1
ATOM 882 C C . THR A 1 121 ? -6.423 8.226 -15.417 1.00 64.00 121 THR A C 1
ATOM 884 O O . THR A 1 121 ? -6.592 9.065 -14.545 1.00 64.00 121 THR A O 1
ATOM 887 N N . ALA A 1 122 ? -6.048 6.983 -15.098 1.00 71.44 122 ALA A N 1
ATOM 888 C CA . ALA A 1 122 ? -6.146 6.489 -13.718 1.00 71.44 122 ALA A CA 1
ATOM 889 C C . ALA A 1 122 ? -5.135 7.161 -12.775 1.00 71.44 122 ALA A C 1
ATOM 891 O O . ALA A 1 122 ? -5.517 7.779 -11.778 1.00 71.44 122 ALA A O 1
ATOM 892 N N . ALA A 1 123 ? -3.840 7.106 -13.107 1.00 72.38 123 ALA A N 1
ATOM 893 C CA . ALA A 1 123 ? -2.807 7.799 -12.337 1.00 72.38 123 ALA A CA 1
ATOM 894 C C . ALA A 1 123 ? -3.038 9.317 -12.322 1.00 72.38 123 ALA A C 1
ATOM 896 O O . ALA A 1 123 ? -2.866 9.972 -11.292 1.00 72.38 123 ALA A O 1
ATOM 897 N N . PHE A 1 124 ? -3.469 9.874 -13.455 1.00 71.94 124 PHE A N 1
ATOM 898 C CA . PHE A 1 124 ? -3.798 11.288 -13.572 1.00 71.94 124 PHE A CA 1
ATOM 899 C C . PHE A 1 124 ? -4.930 11.695 -12.616 1.00 71.94 124 PHE A C 1
ATOM 901 O O . PHE A 1 124 ? -4.768 12.651 -11.860 1.00 71.94 124 PHE A O 1
ATOM 908 N N . ASP A 1 125 ? -6.035 10.953 -12.586 1.00 73.69 125 ASP A N 1
ATOM 909 C CA . ASP A 1 125 ? -7.211 11.222 -11.753 1.00 73.69 125 ASP A CA 1
ATOM 910 C C . ASP A 1 125 ? -6.893 11.120 -10.258 1.00 73.69 125 ASP A C 1
ATOM 912 O O . ASP A 1 125 ? -7.362 11.943 -9.458 1.00 73.69 125 ASP A O 1
ATOM 916 N N . VAL A 1 126 ? -6.053 10.153 -9.870 1.00 78.94 126 VAL A N 1
ATOM 917 C CA . VAL A 1 126 ? -5.536 10.039 -8.499 1.00 78.94 126 VAL A CA 1
ATOM 918 C C . VAL A 1 126 ? -4.772 11.305 -8.139 1.00 78.94 126 VAL A C 1
ATOM 920 O O . VAL A 1 126 ? -5.108 11.984 -7.168 1.00 78.94 126 VAL A O 1
ATOM 923 N N . LEU A 1 127 ? -3.756 11.649 -8.930 1.00 75.81 127 LEU A N 1
ATOM 924 C CA . LEU A 1 127 ? -2.828 12.733 -8.616 1.00 75.81 127 LEU A CA 1
ATOM 925 C C . LEU A 1 127 ? -3.499 14.107 -8.677 1.00 75.81 127 LEU A C 1
ATOM 927 O O . LEU A 1 127 ? -3.233 14.950 -7.819 1.00 75.81 127 LEU A O 1
ATOM 931 N N . MET A 1 128 ? -4.426 14.318 -9.614 1.00 74.31 128 MET A N 1
ATOM 932 C CA . MET A 1 128 ? -5.278 15.508 -9.649 1.00 74.31 128 MET A CA 1
ATOM 933 C C . MET A 1 128 ? -6.117 15.638 -8.377 1.00 74.31 128 MET A C 1
ATOM 935 O O . MET A 1 128 ? -6.229 16.735 -7.832 1.00 74.31 128 MET A O 1
ATOM 939 N N . THR A 1 129 ? -6.675 14.532 -7.875 1.00 78.94 129 THR A N 1
ATOM 940 C CA . THR A 1 129 ? -7.495 14.551 -6.656 1.00 78.94 129 THR A CA 1
ATOM 941 C C . THR A 1 129 ? -6.663 14.810 -5.400 1.00 78.94 129 THR A C 1
ATOM 943 O O . THR A 1 129 ? -7.109 15.537 -4.515 1.00 78.94 129 THR A O 1
ATOM 946 N N . VAL A 1 130 ? -5.460 14.231 -5.304 1.00 77.38 130 VAL A N 1
ATOM 947 C CA . VAL A 1 130 ? -4.600 14.386 -4.117 1.00 77.38 130 VAL A CA 1
ATOM 948 C C . VAL A 1 130 ? -3.887 15.741 -4.098 1.00 77.38 130 VAL A C 1
ATOM 950 O O . VAL A 1 130 ? -3.797 16.357 -3.038 1.00 77.38 130 VAL A O 1
ATOM 953 N N . TYR A 1 131 ? -3.379 16.220 -5.239 1.00 75.25 131 TYR A N 1
ATOM 954 C CA . TYR A 1 131 ? -2.490 17.390 -5.292 1.00 75.25 131 TYR A CA 1
ATOM 955 C C . TYR A 1 131 ? -3.116 18.658 -5.887 1.00 75.25 131 TYR A C 1
ATOM 957 O O . TYR A 1 131 ? -2.525 19.729 -5.760 1.00 75.25 131 TYR A O 1
ATOM 965 N N . GLY A 1 132 ? -4.306 18.583 -6.493 1.00 61.22 132 GLY A N 1
ATOM 966 C CA . GLY A 1 132 ? -5.121 19.760 -6.822 1.00 61.22 132 GLY A CA 1
ATOM 967 C C . GLY A 1 132 ? -4.540 20.727 -7.864 1.00 61.22 132 GLY A C 1
ATOM 968 O O . GLY A 1 132 ? -4.956 21.884 -7.906 1.00 61.22 132 GLY A O 1
ATOM 969 N N . GLY A 1 133 ? -3.595 20.301 -8.707 1.00 57.38 133 GLY A N 1
ATOM 970 C CA . GLY A 1 133 ? -2.965 21.161 -9.714 1.00 57.38 133 GLY A CA 1
ATOM 971 C C . GLY A 1 133 ? -2.650 20.418 -11.012 1.00 57.38 133 GLY A C 1
ATOM 972 O O . GLY A 1 133 ? -2.439 19.208 -10.970 1.00 57.38 133 GLY A O 1
ATOM 973 N N . PRO A 1 134 ? -2.610 21.115 -12.168 1.00 50.12 134 PRO A N 1
ATOM 974 C CA . PRO A 1 134 ? -2.378 20.485 -13.461 1.00 50.12 134 PRO A CA 1
ATOM 975 C C . PRO A 1 134 ? -0.992 19.840 -13.480 1.00 50.12 134 PRO A C 1
ATOM 977 O O . PRO A 1 134 ? 0.036 20.516 -13.573 1.00 50.12 134 PRO A O 1
ATOM 980 N N . TYR A 1 135 ? -0.975 18.514 -13.395 1.00 53.25 135 TYR A N 1
ATOM 981 C CA . TYR A 1 135 ? 0.211 17.712 -13.627 1.00 53.25 135 TYR A CA 1
ATOM 982 C C . TYR A 1 135 ? 0.757 18.017 -15.029 1.00 53.25 135 TYR A C 1
ATOM 984 O O . TYR A 1 135 ? 0.067 17.841 -16.033 1.00 53.25 135 TYR A O 1
ATOM 992 N N . ARG A 1 136 ? 2.014 18.473 -15.116 1.00 47.34 136 ARG A N 1
ATOM 993 C CA . ARG A 1 136 ? 2.755 18.510 -16.384 1.00 47.34 136 ARG A CA 1
ATOM 994 C C . ARG A 1 136 ? 3.362 17.131 -16.661 1.00 47.34 136 ARG A C 1
ATOM 996 O O . ARG A 1 136 ? 4.578 17.017 -16.779 1.00 47.34 136 ARG A O 1
ATOM 1003 N N . ALA A 1 137 ? 2.537 16.092 -16.818 1.00 48.28 137 ALA A N 1
ATOM 1004 C CA . ALA A 1 137 ? 2.949 15.030 -17.730 1.00 48.28 137 ALA A CA 1
ATOM 1005 C C . ALA A 1 137 ? 3.022 15.688 -19.098 1.00 48.28 137 ALA A C 1
ATOM 1007 O O . ALA A 1 137 ? 2.007 16.086 -19.672 1.00 48.28 137 ALA A O 1
ATOM 1008 N N . SER A 1 138 ? 4.223 15.828 -19.638 1.00 40.75 138 SER A N 1
ATOM 1009 C CA . SER A 1 138 ? 4.374 15.870 -21.083 1.00 40.75 138 SER A CA 1
ATOM 1010 C C . SER A 1 138 ? 3.652 14.641 -21.638 1.00 40.75 138 SER A C 1
ATOM 1012 O O . SER A 1 138 ? 4.167 13.534 -21.490 1.00 40.75 138 SER A O 1
ATOM 1014 N N . ARG A 1 139 ? 2.442 14.827 -22.191 1.00 42.69 139 ARG A N 1
ATOM 1015 C CA . ARG A 1 139 ? 1.672 13.787 -22.893 1.00 42.69 139 ARG A CA 1
ATOM 1016 C C . ARG A 1 139 ? 2.650 12.985 -23.760 1.00 42.69 139 ARG A C 1
ATOM 1018 O O . ARG A 1 139 ? 3.222 13.547 -24.692 1.00 42.69 139 ARG A O 1
ATOM 1025 N N . GLY A 1 140 ? 2.907 11.728 -23.398 1.00 46.31 140 GLY A N 1
ATOM 1026 C CA . GLY A 1 140 ? 3.809 10.833 -24.134 1.00 46.31 140 GLY A CA 1
ATOM 1027 C C . GLY A 1 140 ? 5.206 10.574 -23.544 1.00 46.31 140 GLY A C 1
ATOM 1028 O O . GLY A 1 140 ? 5.935 9.762 -24.105 1.00 46.31 140 GLY A O 1
ATOM 1029 N N . ARG A 1 141 ? 5.607 11.182 -22.417 1.00 50.22 141 ARG A N 1
ATOM 1030 C CA . ARG A 1 141 ? 6.749 10.696 -21.610 1.00 50.22 141 ARG A CA 1
ATOM 1031 C C . ARG A 1 141 ? 6.327 10.569 -20.158 1.00 50.22 141 ARG A C 1
ATOM 1033 O O . ARG A 1 141 ? 6.070 11.583 -19.512 1.00 50.22 141 ARG A O 1
ATOM 1040 N N . ALA A 1 142 ? 6.287 9.334 -19.664 1.00 53.84 142 ALA A N 1
ATOM 1041 C CA . ALA A 1 142 ? 6.118 9.050 -18.251 1.00 53.84 142 ALA A CA 1
ATOM 1042 C C . ALA A 1 142 ? 7.289 9.705 -17.496 1.00 53.84 142 ALA A C 1
ATOM 1044 O O . ALA A 1 142 ? 8.452 9.346 -17.677 1.00 53.84 142 ALA A O 1
ATOM 1045 N N . GLY A 1 143 ? 6.993 10.781 -16.775 1.00 58.41 143 GLY A N 1
ATOM 1046 C CA . GLY A 1 143 ? 7.969 11.590 -16.056 1.00 58.41 143 GLY A CA 1
ATOM 1047 C C . GLY A 1 143 ? 7.506 11.810 -14.620 1.00 58.41 143 GLY A C 1
ATOM 1048 O O . GLY A 1 143 ? 6.305 11.720 -14.351 1.00 58.41 143 GLY A O 1
ATOM 1049 N N . PRO A 1 144 ? 8.428 12.096 -13.689 1.00 67.56 144 PRO A N 1
ATOM 1050 C CA . PRO A 1 144 ? 8.086 12.268 -12.285 1.00 67.56 144 PRO A CA 1
ATOM 1051 C C . PRO A 1 144 ? 7.074 13.404 -12.073 1.00 67.56 144 PRO A C 1
ATOM 1053 O O . PRO A 1 144 ? 7.251 14.522 -12.557 1.00 67.56 144 PRO A O 1
ATOM 1056 N N . VAL A 1 145 ? 6.020 13.114 -11.316 1.00 74.62 145 VAL A N 1
ATOM 1057 C CA . VAL A 1 145 ? 5.062 14.075 -10.758 1.00 74.62 145 VAL A CA 1
ATOM 1058 C C . VAL A 1 145 ? 5.608 14.533 -9.421 1.00 74.62 145 VAL A C 1
ATOM 1060 O O . VAL A 1 145 ? 6.073 13.698 -8.657 1.00 74.62 145 VAL A O 1
ATOM 1063 N N . ARG A 1 146 ? 5.517 15.821 -9.088 1.00 75.31 146 ARG A N 1
ATOM 1064 C CA . ARG A 1 146 ? 5.858 16.299 -7.744 1.00 75.31 146 ARG A CA 1
ATOM 1065 C C . ARG A 1 146 ? 4.715 17.087 -7.131 1.00 75.31 146 ARG A C 1
ATOM 1067 O O . ARG A 1 146 ? 4.125 17.929 -7.807 1.00 75.31 146 ARG A O 1
ATOM 1074 N N . ASN A 1 147 ? 4.425 16.833 -5.859 1.00 73.88 147 ASN A N 1
ATOM 1075 C CA . ASN A 1 147 ? 3.530 17.687 -5.081 1.00 73.88 147 ASN A CA 1
ATOM 1076 C C . ASN A 1 147 ? 4.266 18.971 -4.618 1.00 73.88 147 ASN A C 1
ATOM 1078 O O . ASN A 1 147 ? 5.495 19.046 -4.721 1.00 73.88 147 ASN A O 1
ATOM 1082 N N . PRO A 1 148 ? 3.559 19.988 -4.083 1.00 73.25 148 PRO A N 1
ATOM 1083 C CA . PRO A 1 148 ? 4.197 21.205 -3.563 1.00 73.25 148 PRO A CA 1
ATOM 1084 C C . PRO A 1 148 ? 5.202 20.968 -2.424 1.00 73.25 148 PRO A C 1
ATOM 1086 O O . PRO A 1 148 ? 6.101 21.780 -2.232 1.00 73.25 148 PRO A O 1
ATOM 1089 N N . ALA A 1 149 ? 5.069 19.860 -1.687 1.00 76.06 149 ALA A N 1
ATOM 1090 C CA . ALA A 1 149 ? 6.004 19.444 -0.641 1.00 76.06 149 ALA A CA 1
ATOM 1091 C C . ALA A 1 149 ? 7.258 18.729 -1.193 1.00 76.06 149 ALA A C 1
ATOM 1093 O O . ALA A 1 149 ? 8.157 18.380 -0.432 1.00 76.06 149 ALA A O 1
ATOM 1094 N N . GLY A 1 150 ? 7.347 18.531 -2.512 1.00 78.00 150 GLY A N 1
ATOM 1095 C CA . GLY A 1 150 ? 8.481 17.908 -3.189 1.00 78.00 150 GLY A CA 1
ATOM 1096 C C . GLY A 1 150 ? 8.440 16.379 -3.266 1.00 78.00 150 GLY A C 1
ATOM 1097 O O . GLY A 1 150 ? 9.367 15.811 -3.848 1.00 78.00 150 GLY A O 1
ATOM 1098 N N . HIS A 1 151 ? 7.394 15.724 -2.744 1.00 83.69 151 HIS A N 1
ATOM 1099 C CA . HIS A 1 151 ? 7.193 14.279 -2.883 1.00 83.69 151 HIS A CA 1
ATOM 1100 C C . HIS A 1 151 ? 6.976 13.919 -4.349 1.00 83.69 151 HIS A C 1
ATOM 1102 O O . HIS A 1 151 ? 6.154 14.537 -5.030 1.00 83.69 151 HIS A O 1
ATOM 1108 N N . GLU A 1 152 ? 7.730 12.930 -4.820 1.00 85.31 152 GLU A N 1
ATOM 1109 C CA . GLU A 1 152 ? 7.760 12.519 -6.215 1.00 85.31 152 GLU A CA 1
ATOM 1110 C C . GLU A 1 152 ? 6.975 11.219 -6.426 1.00 85.31 152 GLU A C 1
ATOM 1112 O O . GLU A 1 152 ? 7.179 10.251 -5.701 1.00 85.31 152 GLU A O 1
ATOM 1117 N N . VAL A 1 153 ? 6.118 11.184 -7.446 1.00 85.25 153 VAL A N 1
ATOM 1118 C CA . VAL A 1 153 ? 5.470 9.968 -7.950 1.00 85.25 153 VAL A CA 1
ATOM 1119 C C . VAL A 1 153 ? 5.971 9.717 -9.366 1.00 85.25 153 VAL A C 1
ATOM 1121 O O . VAL A 1 153 ? 5.823 10.573 -10.239 1.00 85.25 153 VAL A O 1
ATOM 1124 N N . ARG A 1 154 ? 6.577 8.561 -9.616 1.00 84.44 154 ARG A N 1
ATOM 1125 C CA . ARG A 1 154 ? 7.026 8.142 -10.945 1.00 84.44 154 ARG A CA 1
ATOM 1126 C C . ARG A 1 154 ? 6.037 7.163 -11.530 1.00 84.44 154 ARG A C 1
ATOM 1128 O O . ARG A 1 154 ? 5.696 6.170 -10.901 1.00 84.44 154 ARG A O 1
ATOM 1135 N N . LEU A 1 155 ? 5.616 7.448 -12.752 1.00 81.25 155 LEU A N 1
ATOM 1136 C CA . LEU A 1 155 ? 4.803 6.537 -13.538 1.00 81.25 155 LEU A CA 1
ATOM 1137 C C . LEU A 1 155 ? 5.722 5.795 -14.499 1.00 81.25 155 LEU A C 1
ATOM 1139 O O . LEU A 1 155 ? 6.539 6.405 -15.188 1.00 81.25 155 LEU A O 1
ATOM 1143 N N . HIS A 1 156 ? 5.595 4.481 -14.512 1.00 80.00 156 HIS A N 1
ATOM 1144 C CA . HIS A 1 156 ? 6.314 3.567 -15.376 1.00 80.00 156 HIS A CA 1
ATOM 1145 C C . HIS A 1 156 ? 5.269 2.909 -16.260 1.00 80.00 156 HIS A C 1
ATOM 1147 O O . HIS A 1 156 ? 4.202 2.528 -15.786 1.00 80.00 156 HIS A O 1
ATOM 1153 N N . ARG A 1 157 ? 5.561 2.772 -17.548 1.00 76.25 157 ARG A N 1
ATOM 1154 C CA . ARG A 1 157 ? 4.737 1.954 -18.436 1.00 76.25 157 ARG A CA 1
ATOM 1155 C C . ARG A 1 157 ? 5.433 0.615 -18.621 1.00 76.25 157 ARG A C 1
ATOM 1157 O O . ARG A 1 157 ? 6.664 0.601 -18.696 1.00 76.25 157 ARG A O 1
ATOM 1164 N N . PRO A 1 158 ? 4.691 -0.499 -18.695 1.00 70.19 158 PRO A N 1
ATOM 1165 C CA . PRO A 1 158 ? 5.293 -1.779 -19.006 1.00 70.19 158 PRO A CA 1
ATOM 1166 C C . PRO A 1 158 ? 5.973 -1.666 -20.369 1.00 70.19 158 PRO A C 1
ATOM 1168 O O . PRO A 1 158 ? 5.309 -1.409 -21.371 1.00 70.19 158 PRO A O 1
ATOM 1171 N N . ASP A 1 159 ? 7.291 -1.853 -20.402 1.00 66.50 159 ASP A N 1
ATOM 1172 C CA . ASP A 1 159 ? 7.995 -2.081 -21.657 1.00 66.50 159 ASP A CA 1
ATOM 1173 C C . ASP A 1 159 ? 7.595 -3.485 -22.142 1.00 66.50 159 ASP A C 1
ATOM 1175 O O . ASP A 1 159 ? 7.866 -4.471 -21.445 1.00 66.50 159 ASP A O 1
ATOM 1179 N N . PRO A 1 160 ? 6.912 -3.617 -23.294 1.00 59.53 160 PRO A N 1
ATOM 1180 C CA . PRO A 1 160 ? 6.578 -4.918 -23.855 1.00 59.53 160 PRO A CA 1
ATOM 1181 C C . PRO A 1 160 ? 7.807 -5.654 -24.408 1.00 59.53 160 PRO A C 1
ATOM 1183 O O . PRO A 1 160 ? 7.615 -6.688 -25.046 1.00 59.53 160 PRO A O 1
ATOM 1186 N N . GLY A 1 161 ? 9.022 -5.115 -24.217 1.00 61.25 161 GLY A N 1
ATOM 1187 C CA . GLY A 1 161 ? 10.303 -5.641 -24.673 1.00 61.25 161 GLY A CA 1
ATOM 1188 C C . GLY A 1 161 ? 10.415 -7.164 -24.651 1.00 61.25 161 GLY A C 1
ATOM 1189 O O . GLY A 1 161 ? 9.754 -7.854 -23.877 1.00 61.25 161 GLY A O 1
ATOM 1190 N N . THR A 1 162 ? 11.262 -7.697 -25.535 1.00 59.00 162 THR A N 1
ATOM 1191 C CA . THR A 1 162 ? 11.340 -9.135 -25.810 1.00 59.00 162 THR A CA 1
ATOM 1192 C C . THR A 1 162 ? 11.499 -9.937 -24.524 1.00 59.00 162 THR A C 1
ATOM 1194 O O . THR A 1 162 ? 12.524 -9.861 -23.844 1.00 59.00 162 THR A O 1
ATOM 1197 N N . GLU A 1 163 ? 10.462 -10.708 -24.204 1.00 68.31 163 GLU A N 1
ATOM 1198 C CA . GLU A 1 163 ? 10.456 -11.605 -23.062 1.00 68.31 163 GLU A CA 1
ATOM 1199 C C . GLU A 1 163 ? 11.668 -12.545 -23.157 1.00 68.31 163 GLU A C 1
ATOM 1201 O O . GLU A 1 163 ? 11.898 -13.121 -24.228 1.00 68.31 163 GLU A O 1
ATOM 1206 N N . PRO A 1 164 ? 12.465 -12.710 -22.084 1.00 70.12 164 PRO A N 1
ATOM 1207 C CA . PRO A 1 164 ? 13.593 -13.625 -22.133 1.00 70.12 164 PRO A CA 1
ATOM 1208 C C . PRO A 1 164 ? 13.106 -15.029 -22.509 1.00 70.12 164 PRO A C 1
ATOM 1210 O O . PRO A 1 164 ? 12.120 -15.524 -21.955 1.00 70.12 164 PRO A O 1
ATOM 1213 N N . GLU A 1 165 ? 13.781 -15.675 -23.459 1.00 75.25 165 GLU A N 1
ATOM 1214 C CA . GLU A 1 165 ? 13.393 -17.005 -23.927 1.00 75.25 165 GLU A CA 1
ATOM 1215 C C . GLU A 1 165 ? 13.293 -17.983 -22.740 1.00 75.25 165 GLU A C 1
ATOM 1217 O O . GLU A 1 165 ? 14.191 -18.073 -21.903 1.00 75.25 165 GLU A O 1
ATOM 1222 N N . GLY A 1 166 ? 12.158 -18.679 -22.620 1.00 73.00 166 GLY A N 1
ATOM 1223 C CA . GLY A 1 166 ? 11.890 -19.599 -21.509 1.00 73.00 166 GLY A CA 1
ATOM 1224 C C . GLY A 1 166 ? 11.427 -18.952 -20.193 1.00 73.00 166 GLY A C 1
ATOM 1225 O O . GLY A 1 166 ? 11.160 -19.684 -19.242 1.00 73.00 166 GLY A O 1
ATOM 1226 N N . ALA A 1 167 ? 11.260 -17.625 -20.111 1.00 74.94 167 ALA A N 1
ATOM 1227 C CA . ALA A 1 167 ? 10.814 -16.930 -18.893 1.00 74.94 167 ALA A CA 1
ATOM 1228 C C . ALA A 1 167 ? 9.286 -16.876 -18.694 1.00 74.94 167 ALA A C 1
ATOM 1230 O O . ALA A 1 167 ? 8.830 -16.389 -17.662 1.00 74.94 167 ALA A O 1
ATOM 1231 N N . LYS A 1 168 ? 8.483 -17.442 -19.605 1.00 74.44 168 LYS A N 1
ATOM 1232 C CA . LYS A 1 168 ? 7.005 -17.379 -19.563 1.00 74.44 168 LYS A CA 1
ATOM 1233 C C . LYS A 1 168 ? 6.374 -17.855 -18.261 1.00 74.44 168 LYS A C 1
ATOM 1235 O O . LYS A 1 168 ? 5.358 -17.323 -17.818 1.00 74.44 168 LYS A O 1
ATOM 1240 N N . TRP A 1 169 ? 6.992 -18.829 -17.601 1.00 74.69 169 TRP A N 1
ATOM 1241 C CA . TRP A 1 169 ? 6.524 -19.331 -16.309 1.00 74.69 169 TRP A CA 1
ATOM 1242 C C . TRP A 1 169 ? 6.673 -18.307 -15.161 1.00 74.69 169 TRP A C 1
ATOM 1244 O O . TRP A 1 169 ? 6.028 -18.459 -14.123 1.00 74.69 169 TRP A O 1
ATOM 1254 N N . LEU A 1 170 ? 7.483 -17.256 -15.343 1.00 72.88 170 LEU A N 1
ATOM 1255 C CA . LEU A 1 170 ? 7.689 -16.152 -14.396 1.00 72.88 170 LEU A CA 1
ATOM 1256 C C . LEU A 1 170 ? 6.658 -15.016 -14.564 1.00 72.88 170 LEU A C 1
ATOM 1258 O O . LEU A 1 170 ? 6.548 -14.169 -13.675 1.00 72.88 170 LEU A O 1
ATOM 1262 N N . LEU A 1 171 ? 5.900 -14.993 -15.672 1.00 73.38 171 LEU A N 1
ATOM 1263 C CA . LEU A 1 171 ? 4.966 -13.909 -16.025 1.00 73.38 171 LEU A CA 1
ATOM 1264 C C . LEU A 1 171 ? 3.481 -14.203 -15.733 1.00 73.38 171 LEU A C 1
ATOM 1266 O O . LEU A 1 171 ? 2.626 -13.370 -16.011 1.00 73.38 171 LEU A O 1
ATOM 1270 N N . GLY A 1 172 ? 3.155 -15.364 -15.156 1.00 68.06 172 GLY A N 1
ATOM 1271 C CA . GLY A 1 172 ? 1.782 -15.754 -14.781 1.00 68.06 172 GLY A CA 1
ATOM 1272 C C . GLY A 1 172 ? 1.467 -15.599 -13.290 1.00 68.06 172 GLY A C 1
ATOM 1273 O O . GLY A 1 172 ? 0.616 -16.309 -12.756 1.00 68.06 172 GLY A O 1
ATOM 1274 N N . GLY A 1 173 ? 2.232 -14.768 -12.588 1.00 77.94 173 GLY A N 1
ATOM 1275 C CA . GLY A 1 173 ? 2.113 -14.593 -11.150 1.00 77.94 173 GLY A CA 1
ATOM 1276 C C . GLY A 1 173 ? 0.869 -13.812 -10.723 1.00 77.94 173 GLY A C 1
ATOM 1277 O O . GLY A 1 173 ? 0.278 -13.079 -11.510 1.00 77.94 173 GLY A O 1
ATOM 1278 N N . ARG A 1 174 ? 0.473 -13.962 -9.455 1.00 88.31 174 ARG A N 1
ATOM 1279 C CA . ARG A 1 174 ? -0.609 -13.162 -8.860 1.00 88.31 174 ARG A CA 1
ATOM 1280 C C . ARG A 1 174 ? -0.016 -11.924 -8.205 1.00 88.31 174 ARG A C 1
ATOM 1282 O O . ARG A 1 174 ? 1.069 -11.999 -7.629 1.00 88.31 174 ARG A O 1
ATOM 1289 N N . THR A 1 175 ? -0.747 -10.819 -8.254 1.00 93.06 175 THR A N 1
ATOM 1290 C CA . THR A 1 175 ? -0.397 -9.619 -7.495 1.00 93.06 175 THR A CA 1
ATOM 1291 C C . THR A 1 175 ? -0.331 -9.924 -5.999 1.00 93.06 175 THR A C 1
ATOM 1293 O O . THR A 1 175 ? -1.001 -10.826 -5.483 1.00 93.06 175 THR A O 1
ATOM 1296 N N . VAL A 1 176 ? 0.504 -9.169 -5.292 1.00 95.31 176 VAL A N 1
ATOM 1297 C CA . VAL A 1 176 ? 0.643 -9.236 -3.839 1.00 95.31 176 VAL A CA 1
ATOM 1298 C C . VAL A 1 176 ? -0.015 -8.000 -3.245 1.00 95.31 176 VAL A C 1
ATOM 1300 O O . VAL A 1 176 ? 0.522 -6.900 -3.341 1.00 95.31 176 VAL A O 1
ATOM 1303 N N . ALA A 1 177 ? -1.183 -8.192 -2.634 1.00 95.62 177 ALA A N 1
ATOM 1304 C CA . ALA A 1 177 ? -1.920 -7.146 -1.933 1.00 95.62 177 ALA A CA 1
ATOM 1305 C C . ALA A 1 177 ? -1.649 -7.217 -0.425 1.00 95.62 177 ALA A C 1
ATOM 1307 O O . ALA A 1 177 ? -1.879 -8.260 0.198 1.00 95.62 177 ALA A O 1
ATOM 1308 N N . ARG A 1 178 ? -1.149 -6.131 0.163 1.00 95.44 178 ARG A N 1
ATOM 1309 C CA . ARG A 1 178 ? -0.916 -5.992 1.606 1.00 95.44 178 ARG A CA 1
ATOM 1310 C C . ARG A 1 178 ? -1.168 -4.566 2.058 1.00 95.44 178 ARG A C 1
ATOM 1312 O O . ARG A 1 178 ? -0.842 -3.628 1.343 1.00 95.44 178 ARG A O 1
ATOM 1319 N N . ASP A 1 179 ? -1.669 -4.417 3.273 1.00 94.81 179 ASP A N 1
ATOM 1320 C CA . ASP A 1 179 ? -1.829 -3.118 3.913 1.00 94.81 179 ASP A CA 1
ATOM 1321 C C . ASP A 1 179 ? -0.585 -2.771 4.727 1.00 94.81 179 ASP A C 1
ATOM 1323 O O . ASP A 1 179 ? -0.073 -3.579 5.503 1.00 94.81 179 ASP A O 1
ATOM 1327 N N . ALA A 1 180 ? -0.093 -1.554 4.530 1.00 92.44 180 ALA A N 1
ATOM 1328 C CA . ALA A 1 180 ? 1.000 -0.966 5.286 1.00 92.44 180 ALA A CA 1
ATOM 1329 C C . ALA A 1 180 ? 0.501 0.252 6.070 1.00 92.44 180 ALA A C 1
ATOM 1331 O O . ALA A 1 180 ? -0.639 0.700 5.924 1.00 92.44 180 ALA A O 1
ATOM 1332 N N . VAL A 1 181 ? 1.370 0.813 6.904 1.00 92.62 181 VAL A N 1
ATOM 1333 C CA . VAL A 1 181 ? 1.082 2.034 7.661 1.00 92.62 181 VAL A CA 1
ATOM 1334 C C . VAL A 1 181 ? 2.067 3.129 7.296 1.00 92.62 181 VAL A C 1
ATOM 1336 O O . VAL A 1 181 ? 3.250 2.872 7.080 1.00 92.62 181 VAL A O 1
ATOM 1339 N N . SER A 1 182 ? 1.594 4.369 7.220 1.00 92.00 182 SER A N 1
ATOM 1340 C CA . SER A 1 182 ? 2.493 5.507 7.087 1.00 92.00 182 SER A CA 1
ATOM 1341 C C . SER A 1 182 ? 3.324 5.693 8.357 1.00 92.00 182 SER A C 1
ATOM 1343 O O . SER A 1 182 ? 2.969 5.186 9.421 1.00 92.00 182 SER A O 1
ATOM 1345 N N . VAL A 1 183 ? 4.380 6.500 8.280 1.00 89.94 183 VAL A N 1
ATOM 1346 C CA . VAL A 1 183 ? 5.141 6.973 9.453 1.00 89.94 183 VAL A CA 1
ATOM 1347 C C . VAL A 1 183 ? 4.280 7.688 10.512 1.00 89.94 183 VAL A C 1
ATOM 1349 O O . VAL A 1 183 ? 4.692 7.797 11.661 1.00 89.94 183 VAL A O 1
ATOM 1352 N N . GLU A 1 184 ? 3.073 8.136 10.154 1.00 90.06 184 GLU A N 1
ATOM 1353 C CA . GLU A 1 184 ? 2.073 8.737 11.054 1.00 90.06 184 GLU A CA 1
ATOM 1354 C C . GLU A 1 184 ? 1.007 7.735 11.539 1.00 90.06 184 GLU A C 1
ATOM 1356 O O . GLU A 1 184 ? 0.092 8.096 12.281 1.00 90.06 184 GLU A O 1
ATOM 1361 N N . GLY A 1 185 ? 1.093 6.472 11.119 1.00 90.56 185 GLY A N 1
ATOM 1362 C CA . GLY A 1 185 ? 0.161 5.412 11.502 1.00 90.56 185 GLY A CA 1
ATOM 1363 C C . GLY A 1 185 ? -1.119 5.418 10.678 1.00 90.56 185 GLY A C 1
ATOM 1364 O O . GLY A 1 185 ? -2.129 4.864 11.109 1.00 90.56 185 GLY A O 1
ATOM 1365 N N . ILE A 1 186 ? -1.096 6.055 9.504 1.00 91.94 186 ILE A N 1
ATOM 1366 C CA . ILE A 1 186 ? -2.222 6.087 8.571 1.00 91.94 186 ILE A CA 1
ATOM 1367 C C . ILE A 1 186 ? -2.155 4.828 7.700 1.00 91.94 186 ILE A C 1
ATOM 1369 O O . ILE A 1 186 ? -1.187 4.673 6.955 1.00 91.94 186 ILE A O 1
ATOM 1373 N N . PRO A 1 187 ? -3.161 3.940 7.741 1.00 94.19 187 PRO A N 1
ATOM 1374 C CA . PRO A 1 187 ? -3.150 2.724 6.932 1.00 94.19 187 PRO A CA 1
ATOM 1375 C C . PRO A 1 187 ? -3.308 3.020 5.441 1.00 94.19 187 PRO A C 1
ATOM 1377 O O . PRO A 1 187 ? -4.118 3.875 5.065 1.00 94.19 187 PRO A O 1
ATOM 1380 N N 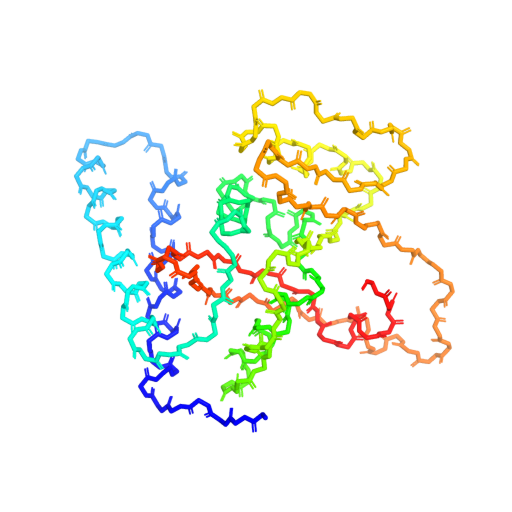. ALA A 1 188 ? -2.586 2.293 4.593 1.00 94.19 188 ALA A N 1
ATOM 1381 C CA . ALA A 1 188 ? -2.711 2.366 3.144 1.00 94.19 188 ALA A CA 1
ATOM 1382 C C . ALA A 1 188 ? -2.432 1.007 2.477 1.00 94.19 188 ALA A C 1
ATOM 1384 O O . ALA A 1 188 ? -1.497 0.311 2.880 1.00 94.19 188 ALA A O 1
ATOM 1385 N N . PRO A 1 189 ? -3.191 0.653 1.431 1.00 95.62 189 PRO A N 1
ATOM 1386 C CA . PRO A 1 189 ? -3.022 -0.594 0.714 1.00 95.62 189 PRO A CA 1
ATOM 1387 C C . PRO A 1 189 ? -1.874 -0.467 -0.282 1.00 95.62 189 PRO A C 1
ATOM 1389 O O . PRO A 1 189 ? -1.679 0.573 -0.912 1.00 95.62 189 PRO A O 1
ATOM 1392 N N . ILE A 1 190 ? -1.141 -1.554 -0.461 1.00 95.50 190 ILE A N 1
ATOM 1393 C CA . ILE A 1 190 ? -0.113 -1.728 -1.479 1.00 95.50 190 ILE A CA 1
ATOM 1394 C C . ILE A 1 190 ? -0.518 -2.950 -2.295 1.00 95.50 190 ILE A C 1
ATOM 1396 O O . ILE A 1 190 ? -0.653 -4.045 -1.750 1.00 95.50 190 ILE A O 1
ATOM 1400 N N . VAL A 1 191 ? -0.693 -2.777 -3.604 1.00 95.62 191 VAL A N 1
ATOM 1401 C CA . VAL A 1 191 ? -0.855 -3.901 -4.533 1.00 95.62 191 VAL A CA 1
ATOM 1402 C C . VAL A 1 191 ? 0.329 -3.893 -5.479 1.00 95.62 191 VAL A C 1
ATOM 1404 O O . VAL A 1 191 ? 0.451 -3.012 -6.324 1.00 95.62 191 VAL A O 1
ATOM 1407 N N . ALA A 1 192 ? 1.215 -4.861 -5.294 1.00 94.19 192 ALA A N 1
ATOM 1408 C CA . ALA A 1 192 ? 2.427 -5.031 -6.079 1.00 94.19 192 ALA A CA 1
ATOM 1409 C C . ALA A 1 192 ? 2.256 -6.160 -7.113 1.00 94.19 192 ALA A C 1
ATOM 1411 O O . ALA A 1 192 ? 1.424 -7.054 -6.910 1.00 94.19 192 ALA A O 1
ATOM 1412 N N . PRO A 1 193 ? 3.025 -6.167 -8.218 1.00 91.94 193 PRO A N 1
ATOM 1413 C CA . PRO A 1 193 ? 3.073 -7.313 -9.126 1.00 91.94 193 PRO A CA 1
ATOM 1414 C C . PRO A 1 193 ? 3.596 -8.578 -8.421 1.00 91.94 193 PRO A C 1
ATOM 1416 O O . PRO A 1 193 ? 4.047 -8.544 -7.279 1.00 91.94 193 PRO A O 1
ATOM 1419 N N . ASP A 1 194 ? 3.561 -9.727 -9.097 1.00 90.94 194 ASP A N 1
ATOM 1420 C CA . ASP A 1 194 ? 4.286 -10.901 -8.599 1.00 90.94 194 ASP A CA 1
ATOM 1421 C C . ASP A 1 194 ? 5.799 -10.586 -8.540 1.00 90.94 194 ASP A C 1
ATOM 1423 O O . ASP A 1 194 ? 6.337 -10.043 -9.514 1.00 90.94 194 ASP A O 1
ATOM 1427 N N . PRO A 1 195 ? 6.518 -10.952 -7.458 1.00 90.00 195 PRO A N 1
ATOM 1428 C CA . PRO A 1 195 ? 7.950 -10.678 -7.322 1.00 90.00 195 PRO A CA 1
ATOM 1429 C C . PRO A 1 195 ? 8.797 -11.172 -8.502 1.00 90.00 195 PRO A C 1
ATOM 1431 O O . PRO A 1 195 ? 9.800 -10.552 -8.853 1.00 90.00 195 PRO A O 1
ATOM 1434 N N . ARG A 1 196 ? 8.397 -12.280 -9.140 1.00 86.81 196 ARG A N 1
ATOM 1435 C CA . ARG A 1 196 ? 9.079 -12.839 -10.315 1.00 86.81 196 ARG A CA 1
ATOM 1436 C C . ARG A 1 196 ? 8.853 -11.971 -11.542 1.00 86.81 196 ARG A C 1
ATOM 1438 O O . ARG A 1 196 ? 9.799 -11.684 -12.267 1.00 86.81 196 ARG A O 1
ATOM 1445 N N . THR A 1 197 ? 7.618 -11.522 -11.749 1.00 82.50 197 THR A N 1
ATOM 1446 C CA . THR A 1 197 ? 7.273 -10.604 -12.839 1.00 82.50 197 THR A CA 1
ATOM 1447 C C . THR A 1 197 ? 8.007 -9.273 -12.679 1.00 82.50 197 THR A C 1
ATOM 1449 O O . THR A 1 197 ? 8.587 -8.787 -13.648 1.00 82.50 197 THR A O 1
ATOM 1452 N N . PHE A 1 198 ? 8.062 -8.739 -11.454 1.00 83.12 198 PHE A N 1
ATOM 1453 C CA . PHE A 1 198 ? 8.835 -7.540 -11.124 1.00 83.12 198 PHE A CA 1
ATOM 1454 C C . PHE A 1 198 ? 10.322 -7.699 -11.478 1.00 83.12 198 PHE A C 1
ATOM 1456 O O . PHE A 1 198 ? 10.888 -6.869 -12.186 1.00 83.12 198 PHE A O 1
ATOM 1463 N N . ALA A 1 199 ? 10.937 -8.810 -11.058 1.00 81.06 199 ALA A N 1
ATOM 1464 C CA . ALA A 1 199 ? 12.352 -9.078 -11.303 1.00 81.06 199 ALA A CA 1
ATOM 1465 C C . ALA A 1 199 ? 12.691 -9.274 -12.793 1.00 81.06 199 ALA A C 1
ATOM 1467 O O . ALA A 1 199 ? 13.728 -8.797 -13.253 1.00 81.06 199 ALA A O 1
ATOM 1468 N N . VAL A 1 200 ? 11.833 -9.968 -13.550 1.00 75.06 200 VAL A N 1
ATOM 1469 C CA . VAL A 1 200 ? 12.070 -10.268 -14.975 1.00 75.06 200 VAL A CA 1
ATOM 1470 C C . VAL A 1 200 ? 11.927 -9.030 -15.844 1.00 75.06 200 VAL A C 1
ATOM 1472 O O . VAL A 1 200 ? 12.728 -8.826 -16.753 1.00 75.06 200 VAL A O 1
ATOM 1475 N N . ARG A 1 201 ? 10.917 -8.204 -15.573 1.00 68.19 201 ARG A N 1
ATOM 1476 C CA . ARG A 1 201 ? 10.628 -7.032 -16.401 1.00 68.19 201 ARG A CA 1
ATOM 1477 C C . ARG A 1 201 ? 11.442 -5.797 -16.016 1.00 68.19 201 ARG A C 1
ATOM 1479 O O . ARG A 1 201 ? 11.361 -4.811 -16.735 1.00 68.19 201 ARG A O 1
ATOM 1486 N N . LYS A 1 202 ? 12.243 -5.864 -14.936 1.00 60.41 202 LYS A N 1
ATOM 1487 C CA . LYS A 1 202 ? 13.040 -4.739 -14.402 1.00 60.41 202 LYS A CA 1
ATOM 1488 C C . LYS A 1 202 ? 12.229 -3.433 -14.372 1.00 60.41 202 LYS A C 1
ATOM 1490 O O . LYS A 1 202 ? 12.709 -2.405 -14.844 1.00 60.41 202 LYS A O 1
ATOM 1495 N N . LEU A 1 203 ? 10.983 -3.538 -13.909 1.00 56.25 203 LEU A N 1
ATOM 1496 C CA . LEU A 1 203 ? 10.031 -2.426 -13.881 1.00 56.25 203 LEU A CA 1
ATOM 1497 C C . LEU A 1 203 ? 10.467 -1.356 -12.884 1.00 56.25 203 LEU A C 1
ATOM 1499 O O . LEU A 1 203 ? 10.952 -1.757 -11.800 1.00 56.25 203 LEU A O 1
#

Sequence (203 aa):
MGALTPEEVHGAALLGERYEAHLALLSFGPKRGRDAELARSRQELFAAGRECLYLGLPTIGSDTAAVLRQAARQGFLGDPLLVIGPEALIAYGLAAGSRIGQAFPAGAPLELLDGPEDADTAAFDVLMTVYGGPYRASRGRAGPVRNPAGHEVRLHRPDPGTEPEGAKWLLGGRTVARDAVSVEGIPAPIVAPDPRTFAVRKL

Organism: Methylorubrum populi (strain ATCC BAA-705 / NCIMB 13946 / BJ001) (NCBI:txid441620)

pLDDT: mean 81.63, std 13.48, range [40.75, 95.62]